Protein AF-A0A1Z5KZB5-F1 (afdb_monomer_lite)

Structure (mmCIF, N/CA/C/O backbone):
data_AF-A0A1Z5KZB5-F1
#
_entry.id   AF-A0A1Z5KZB5-F1
#
loop_
_atom_site.group_PDB
_atom_site.id
_atom_site.type_symbol
_atom_site.label_atom_id
_atom_site.label_alt_id
_atom_site.label_comp_id
_atom_site.label_asym_id
_atom_site.label_entity_id
_atom_site.label_seq_id
_atom_site.pdbx_PDB_ins_code
_atom_site.Cartn_x
_atom_site.Cartn_y
_atom_site.Cartn_z
_atom_site.occupancy
_atom_site.B_iso_or_equiv
_atom_site.auth_seq_id
_atom_site.auth_comp_id
_atom_site.auth_asym_id
_atom_site.auth_atom_id
_atom_site.pdbx_PDB_model_num
ATOM 1 N N . MET A 1 1 ? -15.178 28.999 37.627 1.00 56.06 1 MET A N 1
ATOM 2 C CA . MET A 1 1 ? -15.694 27.874 36.819 1.00 56.06 1 MET A CA 1
ATOM 3 C C . MET A 1 1 ? -16.090 26.797 37.818 1.00 56.06 1 MET A C 1
ATOM 5 O O . MET A 1 1 ? -15.246 26.469 38.642 1.00 56.06 1 MET A O 1
ATOM 9 N N . ARG A 1 2 ? -17.374 26.420 37.904 1.00 67.50 2 ARG A N 1
ATOM 10 C CA . ARG A 1 2 ? -17.881 25.537 38.976 1.00 67.50 2 ARG A CA 1
ATOM 11 C C . ARG A 1 2 ? -17.516 24.080 38.670 1.00 67.50 2 ARG A C 1
ATOM 13 O O . ARG A 1 2 ? -17.476 23.706 37.504 1.00 67.50 2 ARG A O 1
ATOM 20 N N . GLU A 1 3 ? -17.283 23.264 39.695 1.00 74.62 3 GLU A N 1
ATOM 21 C CA . GLU A 1 3 ? -16.986 21.819 39.574 1.00 74.62 3 GLU A CA 1
ATOM 22 C C . GLU A 1 3 ? -18.048 21.043 38.768 1.00 74.62 3 GLU A C 1
ATOM 24 O O . GLU A 1 3 ? -17.730 20.137 37.997 1.00 74.62 3 GLU A O 1
ATOM 29 N N . GLU A 1 4 ? -19.311 21.454 38.877 1.00 81.44 4 GLU A N 1
ATOM 30 C CA . GLU A 1 4 ? -20.440 20.881 38.130 1.00 81.44 4 GLU A CA 1
ATOM 31 C C . GLU A 1 4 ? -20.373 21.140 36.617 1.00 81.44 4 GLU A C 1
ATOM 33 O O . GLU A 1 4 ? -20.929 20.379 35.829 1.00 81.44 4 GLU A O 1
ATOM 38 N N . ASP A 1 5 ? -19.712 22.220 36.194 1.00 84.69 5 ASP A N 1
ATOM 39 C CA . ASP A 1 5 ? -19.570 22.541 34.773 1.00 84.69 5 ASP A CA 1
ATOM 40 C C . ASP A 1 5 ? -18.487 21.646 34.136 1.00 84.69 5 ASP A C 1
ATOM 42 O O . ASP A 1 5 ? -18.634 21.211 32.997 1.00 84.69 5 ASP A O 1
ATOM 46 N N . PHE A 1 6 ? -17.428 21.304 34.884 1.00 83.31 6 PHE A N 1
ATOM 47 C CA . PHE A 1 6 ? -16.359 20.411 34.414 1.00 83.31 6 PHE A CA 1
ATOM 48 C C . PHE A 1 6 ? -16.821 18.962 34.245 1.00 83.31 6 PHE A C 1
ATOM 50 O O . PHE A 1 6 ? -16.505 18.336 33.237 1.00 83.31 6 PHE A O 1
ATOM 57 N N . SER A 1 7 ? -17.585 18.438 35.205 1.00 87.44 7 SER A N 1
ATOM 58 C CA . SER A 1 7 ? -18.137 17.076 35.138 1.00 87.44 7 SER A CA 1
ATOM 59 C C . SER A 1 7 ? -19.070 16.897 33.939 1.00 87.44 7 SER A C 1
ATOM 61 O O . SER A 1 7 ? -18.916 15.943 33.182 1.00 87.44 7 SER A O 1
ATOM 63 N N . LYS A 1 8 ? -19.955 17.866 33.681 1.00 90.06 8 LYS A N 1
ATOM 64 C CA . LYS A 1 8 ? -20.838 17.844 32.503 1.00 90.06 8 LYS A CA 1
ATOM 65 C C . LYS A 1 8 ? -20.075 17.871 31.179 1.00 90.06 8 LYS A C 1
ATOM 67 O O . LYS A 1 8 ? -20.480 17.204 30.235 1.00 90.06 8 LYS A O 1
ATOM 72 N N . ILE A 1 9 ? -18.987 18.639 31.087 1.00 88.69 9 ILE A N 1
ATOM 73 C CA . ILE A 1 9 ? -18.161 18.686 29.869 1.00 88.69 9 ILE A CA 1
ATOM 74 C C . ILE A 1 9 ? -17.516 17.320 29.601 1.00 88.69 9 ILE A C 1
ATOM 76 O O . ILE A 1 9 ? -17.530 16.867 28.458 1.00 88.69 9 ILE A O 1
ATOM 80 N N . LEU A 1 10 ? -17.009 16.655 30.643 1.00 88.19 10 LEU A N 1
ATOM 81 C CA . LEU A 1 10 ? -16.418 15.319 30.528 1.00 88.19 10 LEU A CA 1
ATOM 82 C C . LEU A 1 10 ? -17.444 14.280 30.062 1.00 88.19 10 LEU A C 1
ATOM 84 O O . LEU A 1 10 ? -17.169 13.526 29.134 1.00 88.19 10 LEU A O 1
ATOM 88 N N . GLU A 1 11 ? -18.647 14.281 30.642 1.00 90.19 11 GLU A N 1
ATOM 89 C CA . GLU A 1 11 ? -19.723 13.370 30.228 1.00 90.19 11 GLU A CA 1
ATOM 90 C C . GLU A 1 11 ? -20.108 13.560 28.753 1.00 90.19 11 GLU A C 1
ATOM 92 O O . GLU A 1 11 ? -20.307 12.584 28.029 1.00 90.19 11 GLU A O 1
ATOM 97 N N . ILE A 1 12 ? -20.181 14.810 28.282 1.00 92.56 12 ILE A N 1
ATOM 98 C CA . ILE A 1 12 ? -20.482 15.119 26.877 1.00 92.56 12 ILE A CA 1
ATOM 99 C C . ILE A 1 12 ? -19.369 14.602 25.954 1.00 92.56 12 ILE A C 1
ATOM 101 O O . ILE A 1 12 ? -19.659 14.045 24.894 1.00 92.56 12 ILE A O 1
ATOM 105 N N . GLU A 1 13 ? -18.101 14.766 26.339 1.00 89.44 13 GLU A N 1
ATOM 106 C CA . GLU A 1 13 ? -16.963 14.262 25.565 1.00 89.44 13 GLU A CA 1
ATOM 107 C C . GLU A 1 13 ? -16.974 12.729 25.475 1.00 89.44 13 GLU A C 1
ATOM 109 O O . GLU A 1 13 ? -16.823 12.169 24.385 1.00 89.44 13 GLU A O 1
ATOM 114 N N . GLU A 1 14 ? -17.222 12.040 26.591 1.00 89.81 14 GLU A N 1
ATOM 115 C CA . GLU A 1 14 ? -17.324 10.580 26.620 1.00 89.81 14 GLU A CA 1
ATOM 116 C C . GLU A 1 14 ? -18.472 10.067 25.746 1.00 89.81 14 GLU A C 1
ATOM 118 O O . GLU A 1 14 ? -18.272 9.145 24.948 1.00 89.81 14 GLU A O 1
ATOM 123 N N . GLN A 1 15 ? -19.652 10.688 25.841 1.00 92.06 15 GLN A N 1
ATOM 124 C CA . GLN A 1 15 ? -20.808 10.345 25.009 1.00 92.06 15 GLN A CA 1
ATOM 125 C C . GLN A 1 15 ? -20.506 10.539 23.523 1.00 92.06 15 GLN A C 1
ATOM 127 O O . GLN A 1 15 ? -20.838 9.676 22.708 1.00 92.06 15 GLN A O 1
ATOM 132 N N . TYR A 1 16 ? -19.829 11.630 23.163 1.00 91.19 16 TYR A N 1
ATOM 133 C CA . TYR A 1 16 ? -19.443 11.901 21.783 1.00 91.19 16 TYR A CA 1
ATOM 134 C C . TYR A 1 16 ? -18.483 10.832 21.237 1.00 91.19 16 TYR A C 1
ATOM 136 O O . TYR A 1 16 ? -18.688 10.299 20.144 1.00 91.19 16 TYR A O 1
ATOM 144 N N . VAL A 1 17 ? -17.464 10.453 22.015 1.00 91.12 17 VAL A N 1
ATOM 145 C CA . VAL A 1 17 ? -16.525 9.382 21.638 1.00 91.12 17 VAL A CA 1
ATOM 146 C C . VAL A 1 17 ? -17.236 8.036 21.515 1.00 91.12 17 VAL A C 1
ATOM 148 O O . VAL A 1 17 ? -16.981 7.287 20.568 1.00 91.12 17 VAL A O 1
ATOM 151 N N . GLN A 1 18 ? -18.145 7.733 22.438 1.00 91.25 18 GLN A N 1
ATOM 152 C CA . GLN A 1 18 ? -18.921 6.501 22.417 1.00 91.25 18 GLN A CA 1
ATOM 153 C C . GLN A 1 18 ? -19.838 6.428 21.191 1.00 91.25 18 GLN A C 1
ATOM 155 O O . GLN A 1 18 ? -19.928 5.370 20.566 1.00 91.25 18 GLN A O 1
ATOM 160 N N . GLN A 1 19 ? -20.475 7.538 20.813 1.00 92.56 19 GLN A N 1
ATOM 161 C CA . GLN A 1 19 ? -21.325 7.607 19.627 1.00 92.56 19 GLN A CA 1
ATOM 162 C C . GLN A 1 19 ? -20.521 7.349 18.346 1.00 92.56 19 GLN A C 1
ATOM 164 O O . GLN A 1 19 ? -20.892 6.467 17.574 1.00 92.56 19 GLN A O 1
ATOM 169 N N . MET A 1 20 ? -19.370 8.012 18.176 1.00 91.56 20 MET A N 1
ATOM 170 C CA . MET A 1 20 ? -18.475 7.766 17.035 1.00 91.56 20 MET A CA 1
ATOM 171 C C . MET A 1 20 ? -18.034 6.299 16.950 1.00 91.56 20 MET A C 1
ATOM 173 O O . MET A 1 20 ? -18.027 5.707 15.871 1.00 91.56 20 MET A O 1
ATOM 177 N N . CYS A 1 21 ? -17.680 5.687 18.086 1.00 91.81 21 CYS A N 1
ATOM 178 C CA . CYS A 1 21 ? -17.307 4.272 18.118 1.00 91.81 21 CYS A CA 1
ATOM 179 C C . CYS A 1 21 ? -18.497 3.369 17.782 1.00 91.81 21 CYS A C 1
ATOM 181 O O . CYS A 1 21 ? -18.326 2.376 17.084 1.00 91.81 21 CYS A O 1
ATOM 183 N N . SER A 1 22 ? -19.701 3.707 18.252 1.00 92.00 22 SER A N 1
ATOM 184 C CA . SER A 1 22 ? -20.914 2.947 17.950 1.00 92.00 22 SER A CA 1
ATOM 185 C C . SER A 1 22 ? -21.203 2.926 16.454 1.00 92.00 22 SER A C 1
ATOM 187 O O . SER A 1 22 ? -21.529 1.864 15.930 1.00 92.00 22 SER A O 1
ATOM 189 N N . ASP A 1 23 ? -21.034 4.052 15.760 1.00 91.94 23 ASP A N 1
ATOM 190 C CA . ASP A 1 23 ? -21.247 4.129 14.313 1.00 91.94 23 ASP A CA 1
ATOM 191 C C . ASP A 1 23 ? -20.280 3.221 13.540 1.00 91.94 23 ASP A C 1
ATOM 193 O O . ASP A 1 23 ? -20.704 2.481 12.656 1.00 91.94 23 ASP A O 1
ATOM 197 N N . ILE A 1 24 ? -19.009 3.172 13.951 1.00 91.44 24 ILE A N 1
ATOM 198 C CA . ILE A 1 24 ? -18.015 2.249 13.379 1.00 91.44 24 ILE A CA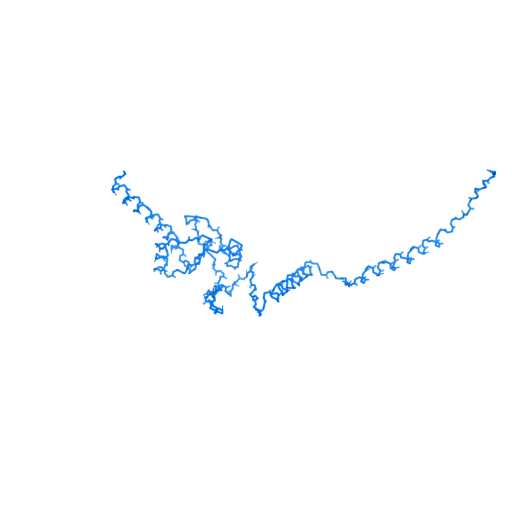 1
ATOM 199 C C . ILE A 1 24 ? -18.375 0.788 13.693 1.00 91.44 24 ILE A C 1
ATOM 201 O O . ILE A 1 24 ? -18.342 -0.067 12.811 1.00 91.44 24 ILE A O 1
ATOM 205 N N . ILE A 1 25 ? -18.746 0.484 14.941 1.00 92.06 25 ILE A N 1
ATOM 206 C CA . ILE A 1 25 ? -19.063 -0.882 15.390 1.00 92.06 25 ILE A CA 1
ATOM 207 C C . ILE A 1 25 ? -20.307 -1.437 14.681 1.00 92.06 25 ILE A C 1
ATOM 209 O O . ILE A 1 25 ? -20.370 -2.641 14.432 1.00 92.06 25 ILE A O 1
ATOM 213 N N . LYS A 1 26 ? -21.283 -0.592 14.315 1.00 91.75 26 LYS A N 1
ATOM 214 C CA . LYS A 1 26 ? -22.475 -1.015 13.552 1.00 91.75 26 LYS A CA 1
ATOM 215 C C . LYS A 1 26 ? -22.108 -1.700 12.234 1.00 91.75 26 LYS A C 1
ATOM 217 O O . LYS A 1 26 ? -22.764 -2.669 11.869 1.00 91.75 26 LYS A O 1
ATOM 222 N N . LEU A 1 27 ? -21.045 -1.235 11.577 1.00 89.12 27 LEU A N 1
ATOM 223 C CA . LEU A 1 27 ? -20.542 -1.782 10.314 1.00 89.12 27 LEU A CA 1
ATOM 224 C C . LEU A 1 27 ? -19.703 -3.055 10.498 1.00 89.12 27 LEU A C 1
ATOM 226 O O . LEU A 1 27 ? -19.384 -3.715 9.516 1.00 89.12 27 LEU A O 1
ATOM 230 N N . LYS A 1 28 ? -19.351 -3.399 11.745 1.00 89.50 28 LYS A N 1
ATOM 231 C CA . LYS A 1 28 ? -18.546 -4.572 12.124 1.00 89.50 28 LYS A CA 1
ATOM 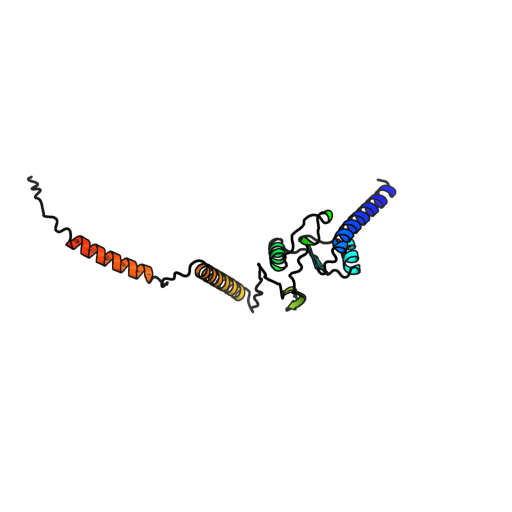232 C C . LYS A 1 28 ? -17.257 -4.757 11.295 1.00 89.50 28 LYS A C 1
ATOM 234 O O . LYS A 1 28 ? -17.038 -5.846 10.772 1.00 89.50 28 LYS A O 1
ATOM 239 N N . PRO A 1 29 ? -16.395 -3.732 11.165 1.00 90.88 29 PRO A N 1
ATOM 240 C CA . PRO A 1 29 ? -15.113 -3.900 10.489 1.00 90.88 29 PRO A CA 1
ATOM 241 C C . PRO A 1 29 ? -14.140 -4.721 11.348 1.00 90.88 29 PRO A C 1
ATOM 243 O O . PRO A 1 29 ? -14.087 -4.532 12.560 1.00 90.88 29 PRO A O 1
ATOM 246 N N . ASP A 1 30 ? -13.304 -5.555 10.729 1.00 91.12 30 ASP A N 1
ATOM 247 C CA . ASP A 1 30 ? -12.232 -6.276 11.438 1.00 91.12 30 ASP A CA 1
ATOM 248 C C . ASP A 1 30 ? -11.045 -5.360 11.783 1.00 91.12 30 ASP A C 1
ATOM 250 O O . ASP A 1 30 ? -10.408 -5.490 12.835 1.00 91.12 30 ASP A O 1
ATOM 254 N N . VAL A 1 31 ? -10.747 -4.407 10.891 1.00 93.00 31 VAL A N 1
ATOM 255 C CA . VAL A 1 31 ? -9.607 -3.489 11.001 1.00 93.00 31 VAL A CA 1
ATOM 256 C C . VAL A 1 31 ? -10.039 -2.057 10.693 1.00 93.00 31 VAL A C 1
ATOM 258 O O . VAL A 1 31 ? -10.603 -1.773 9.639 1.00 93.00 31 VAL A O 1
ATOM 261 N N . VAL A 1 32 ? -9.714 -1.130 11.592 1.00 93.69 32 VAL A N 1
ATOM 262 C CA . VAL A 1 32 ? -9.925 0.313 11.433 1.00 93.69 32 VAL A CA 1
ATOM 263 C C . VAL A 1 32 ? -8.579 1.002 11.276 1.00 93.69 32 VAL A C 1
ATOM 265 O O . VAL A 1 32 ? -7.680 0.844 12.103 1.00 93.69 32 VAL A O 1
ATOM 268 N N . ILE A 1 33 ? -8.443 1.796 10.217 1.00 93.62 33 ILE A N 1
ATOM 269 C CA . ILE A 1 33 ? -7.200 2.488 9.877 1.00 93.62 33 ILE A CA 1
ATOM 270 C C . ILE A 1 33 ? -7.439 3.992 9.921 1.00 93.62 33 ILE A C 1
ATOM 272 O O . ILE A 1 33 ? -8.337 4.506 9.257 1.00 93.62 33 ILE A O 1
ATOM 276 N N . THR A 1 34 ? -6.625 4.713 10.693 1.00 93.38 34 THR A N 1
ATOM 277 C CA . THR A 1 34 ? -6.755 6.164 10.858 1.00 93.38 34 THR A CA 1
ATOM 278 C C . THR A 1 34 ? -5.459 6.897 10.530 1.00 93.38 34 THR A C 1
ATOM 280 O O . THR A 1 34 ? -4.363 6.514 10.946 1.00 93.38 34 THR A O 1
ATOM 283 N N . GLU A 1 35 ? -5.587 8.033 9.838 1.00 92.19 35 GLU A N 1
ATOM 284 C CA . GLU A 1 35 ? -4.461 8.950 9.600 1.00 92.19 35 GLU A CA 1
ATOM 285 C C . GLU A 1 35 ? -4.010 9.635 10.900 1.00 92.19 35 GLU A C 1
ATOM 287 O O . GLU A 1 35 ? -2.830 9.906 11.116 1.00 92.19 35 GLU A O 1
ATOM 292 N N . LYS A 1 36 ? -4.960 9.894 11.804 1.00 91.38 36 LYS A N 1
ATOM 293 C CA . LYS A 1 36 ? -4.717 10.540 13.097 1.00 91.38 36 LYS A CA 1
ATOM 294 C C . LYS A 1 36 ? -4.587 9.512 14.224 1.00 91.38 36 LYS A C 1
ATOM 296 O O . LYS A 1 36 ? -4.649 8.300 14.010 1.00 91.38 36 LYS A O 1
ATOM 301 N N . GLY A 1 37 ? -4.350 10.015 15.434 1.00 91.38 37 GLY A N 1
ATOM 302 C CA . GLY A 1 37 ? -4.410 9.210 16.650 1.00 91.38 37 GLY A CA 1
ATOM 303 C C . GLY A 1 37 ? -5.841 8.797 16.995 1.00 91.38 37 GLY A C 1
ATOM 304 O O . GLY A 1 37 ? -6.798 9.407 16.528 1.00 91.38 37 GLY A O 1
ATOM 305 N N . ILE A 1 38 ? -5.952 7.781 17.843 1.00 91.69 38 ILE A N 1
ATOM 306 C CA . ILE A 1 38 ? -7.212 7.290 18.401 1.00 91.69 38 ILE A CA 1
ATOM 307 C C . ILE A 1 38 ? -7.126 7.510 19.913 1.00 91.69 38 ILE A C 1
ATOM 309 O O . ILE A 1 38 ? -6.089 7.195 20.500 1.00 91.69 38 ILE A O 1
ATOM 313 N N . SER A 1 39 ? -8.177 8.067 20.520 1.00 91.56 39 SER A N 1
ATOM 314 C CA . SER A 1 39 ? -8.266 8.246 21.979 1.00 91.56 39 SER A CA 1
ATOM 315 C C . SER A 1 39 ? -8.260 6.891 22.697 1.00 91.56 39 SER A C 1
ATOM 317 O O . SER A 1 39 ? -8.792 5.916 22.167 1.00 91.56 39 SER A O 1
ATOM 319 N N . ASP A 1 40 ? -7.693 6.815 23.899 1.00 90.69 40 ASP A N 1
ATOM 320 C CA . ASP A 1 40 ? -7.594 5.562 24.664 1.00 90.69 40 ASP A CA 1
ATOM 321 C C . ASP A 1 40 ? -8.978 4.992 25.012 1.00 90.69 40 ASP A C 1
ATOM 323 O O . ASP A 1 40 ? -9.196 3.781 24.946 1.00 90.69 40 ASP A O 1
ATOM 327 N N . LEU A 1 41 ? -9.955 5.871 25.266 1.00 91.44 41 LEU A N 1
ATOM 328 C CA . LEU A 1 41 ? -11.347 5.478 25.481 1.00 91.44 41 LEU A CA 1
ATOM 329 C C . LEU A 1 41 ? -11.936 4.788 24.238 1.00 91.44 41 LEU A C 1
ATOM 331 O O . LEU A 1 41 ? -12.562 3.733 24.343 1.00 91.44 41 LEU A O 1
ATOM 335 N N . ALA A 1 42 ? -11.684 5.347 23.052 1.00 92.38 42 ALA A N 1
ATOM 336 C CA . ALA A 1 42 ? -12.128 4.764 21.788 1.00 92.38 42 ALA A CA 1
ATOM 337 C C . ALA A 1 42 ? -11.439 3.421 21.504 1.00 92.38 42 ALA A C 1
ATOM 339 O O . ALA A 1 42 ? -12.101 2.469 21.097 1.00 92.38 42 ALA A O 1
ATOM 340 N N . GLN A 1 43 ? -10.133 3.312 21.776 1.00 92.69 43 GLN A N 1
ATOM 341 C CA . GLN A 1 43 ? -9.396 2.049 21.644 1.00 92.69 43 GLN A CA 1
ATOM 342 C C . GLN A 1 43 ? -10.007 0.956 22.524 1.00 92.69 43 GLN A C 1
ATOM 344 O O . GLN A 1 43 ? -10.190 -0.166 22.064 1.00 92.69 43 GLN A O 1
ATOM 349 N N . HIS A 1 44 ? -10.379 1.283 23.762 1.00 92.50 44 HIS A N 1
ATOM 350 C CA . HIS A 1 44 ? -11.016 0.334 24.668 1.00 92.50 44 HIS A CA 1
ATOM 351 C C . HIS A 1 44 ? -12.399 -0.126 24.169 1.00 92.50 44 HIS A C 1
ATOM 353 O O . HIS A 1 44 ? -12.714 -1.314 24.251 1.00 92.50 44 HIS A O 1
ATOM 359 N N . TYR A 1 45 ? -13.213 0.776 23.608 1.00 92.94 45 TYR A N 1
ATOM 360 C CA . TYR A 1 45 ? -14.499 0.403 23.006 1.00 92.94 45 TYR A CA 1
ATOM 361 C C . TYR A 1 45 ? -14.337 -0.486 21.767 1.00 92.94 45 TYR A C 1
ATOM 363 O O . TYR A 1 45 ? -15.024 -1.500 21.652 1.00 92.94 45 TYR A O 1
ATOM 371 N N . LEU A 1 46 ? -13.406 -0.146 20.873 1.00 93.00 46 LEU A N 1
ATOM 372 C CA . LEU A 1 46 ? -13.129 -0.923 19.661 1.00 93.00 46 LEU A CA 1
ATOM 373 C C . LEU A 1 46 ? -12.517 -2.292 19.993 1.00 93.00 46 LEU A C 1
ATOM 375 O O . LEU A 1 46 ? -12.924 -3.302 19.424 1.00 93.00 46 LEU A O 1
ATOM 379 N N . MET A 1 47 ? -11.631 -2.361 20.991 1.00 93.25 47 MET A N 1
ATOM 380 C CA . MET A 1 47 ? -11.060 -3.618 21.484 1.00 93.25 47 MET A CA 1
ATOM 381 C C . MET A 1 47 ? -12.136 -4.548 22.058 1.00 93.25 47 MET A C 1
ATOM 383 O O . MET A 1 47 ? -12.121 -5.744 21.780 1.00 93.25 47 MET A O 1
ATOM 387 N N . LYS A 1 48 ? -13.105 -4.017 22.818 1.00 92.81 48 LYS A N 1
ATOM 388 C CA . LYS A 1 48 ? -14.250 -4.805 23.315 1.00 92.81 48 LYS A CA 1
ATOM 389 C C . LYS A 1 48 ? -15.120 -5.365 22.192 1.00 92.81 48 LYS A C 1
ATOM 391 O O . LYS A 1 48 ? -15.718 -6.422 22.368 1.00 92.81 48 LYS A O 1
ATOM 396 N N . ALA A 1 49 ? -15.183 -4.670 21.061 1.00 92.75 49 ALA A N 1
ATOM 397 C CA . ALA A 1 49 ? -15.864 -5.129 19.855 1.00 92.75 49 ALA A CA 1
ATOM 398 C C . ALA A 1 49 ? -14.998 -6.061 18.981 1.00 92.75 49 ALA A C 1
ATOM 400 O O . ALA A 1 49 ? -15.446 -6.455 17.909 1.00 92.75 49 ALA A O 1
ATOM 401 N N . ASN A 1 50 ? -13.794 -6.433 19.437 1.00 92.69 50 ASN A N 1
ATOM 402 C CA . ASN A 1 50 ? -12.820 -7.254 18.712 1.00 92.69 50 ASN A CA 1
ATOM 403 C C . ASN A 1 50 ? -12.331 -6.629 17.389 1.00 92.69 50 ASN A C 1
ATOM 405 O O . ASN A 1 50 ? -12.044 -7.338 16.429 1.00 92.69 50 ASN A O 1
ATOM 409 N N . ILE A 1 51 ? -12.228 -5.297 17.345 1.00 94.06 51 ILE A N 1
ATOM 410 C CA . ILE A 1 51 ? -11.799 -4.535 16.167 1.00 94.06 51 ILE A CA 1
ATOM 411 C C . ILE A 1 51 ? -10.345 -4.088 16.342 1.00 94.06 51 ILE A C 1
ATOM 413 O O . ILE A 1 51 ? -10.002 -3.392 17.303 1.00 94.06 51 ILE A O 1
ATOM 417 N N . SER A 1 52 ? -9.481 -4.446 15.391 1.00 92.81 52 SER A N 1
ATOM 418 C CA . SER A 1 52 ? -8.074 -4.032 15.394 1.00 92.81 52 SER A CA 1
ATOM 419 C C . SER A 1 52 ? -7.919 -2.610 14.869 1.00 92.81 52 SER A C 1
ATOM 421 O O . SER A 1 52 ? -8.522 -2.237 13.870 1.00 92.81 52 SER A O 1
ATOM 423 N N . CYS A 1 53 ? -7.087 -1.798 15.520 1.00 93.06 53 CYS A N 1
ATOM 424 C CA . CYS A 1 53 ? -6.930 -0.388 15.169 1.00 93.06 53 CYS A CA 1
ATOM 425 C C . CYS A 1 53 ? -5.489 -0.057 14.774 1.00 93.06 53 CYS A C 1
ATOM 427 O O . CYS A 1 53 ? -4.569 -0.211 15.577 1.00 93.06 53 CYS A O 1
ATOM 429 N N . VAL A 1 54 ? -5.296 0.481 13.569 1.00 93.31 54 VAL A N 1
ATOM 430 C CA . VAL A 1 54 ? -4.010 0.994 13.083 1.00 93.31 54 VAL A CA 1
ATOM 431 C C . VAL A 1 54 ? -4.085 2.517 13.020 1.00 93.31 54 VAL A C 1
ATOM 433 O O . VAL A 1 54 ? -4.778 3.094 12.186 1.00 93.31 54 VAL A O 1
ATOM 436 N N . ARG A 1 55 ? -3.361 3.186 13.919 1.00 93.31 55 ARG A N 1
ATOM 437 C CA . ARG A 1 55 ? -3.371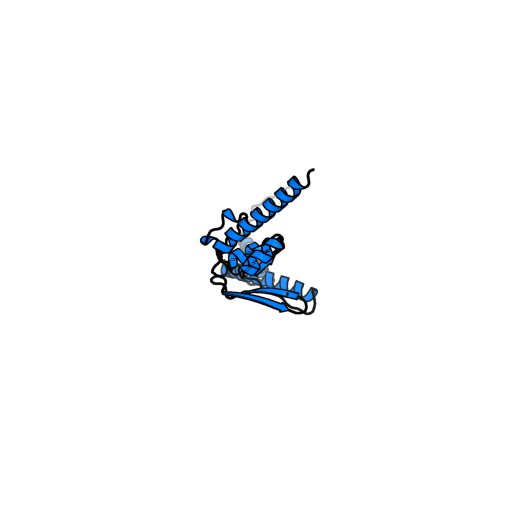 4.651 14.059 1.00 93.31 55 ARG A CA 1
ATOM 438 C C . ARG A 1 55 ? -2.133 5.299 13.451 1.00 93.31 55 ARG A C 1
ATOM 440 O O . ARG A 1 55 ? -1.067 4.691 13.422 1.00 93.31 55 ARG A O 1
ATOM 447 N N . ARG A 1 56 ? -2.243 6.585 13.102 1.00 92.31 56 ARG A N 1
ATOM 448 C CA . ARG A 1 56 ? -1.144 7.422 12.577 1.00 92.31 56 ARG A CA 1
ATOM 449 C C . ARG A 1 56 ? -0.558 6.920 11.251 1.00 92.31 56 ARG A C 1
ATOM 451 O O . ARG A 1 56 ? 0.646 7.032 11.020 1.00 92.31 56 ARG A O 1
ATOM 458 N N . VAL A 1 57 ? -1.403 6.382 10.375 1.00 93.69 57 VAL A N 1
ATOM 459 C CA . VAL A 1 57 ? -0.980 5.965 9.032 1.00 93.69 57 VAL A CA 1
ATOM 460 C C . VAL A 1 57 ? -0.769 7.190 8.145 1.00 93.69 57 VAL A C 1
ATOM 462 O O . VAL A 1 57 ? -1.533 8.151 8.193 1.00 93.69 57 VAL A O 1
ATOM 465 N N . ARG A 1 58 ? 0.273 7.180 7.310 1.00 93.75 58 ARG A N 1
ATOM 466 C CA . ARG A 1 58 ? 0.518 8.278 6.366 1.00 93.75 58 ARG A CA 1
ATOM 467 C C . ARG A 1 58 ? -0.611 8.353 5.339 1.00 93.75 58 ARG A C 1
ATOM 469 O O . ARG A 1 58 ? -1.055 7.333 4.819 1.00 93.75 58 ARG A O 1
ATOM 476 N N . LYS A 1 59 ? -1.001 9.567 4.945 1.00 92.00 59 LYS A N 1
ATOM 477 C CA . LYS A 1 59 ? -2.052 9.796 3.939 1.00 92.00 59 LYS A CA 1
ATOM 478 C C . LYS A 1 59 ? -1.813 9.059 2.613 1.00 92.00 59 LYS A C 1
ATOM 480 O O . LYS A 1 59 ? -2.748 8.539 2.009 1.00 92.00 59 LYS A O 1
ATOM 485 N N . THR A 1 60 ? -0.558 8.984 2.161 1.00 92.62 60 THR A N 1
ATOM 486 C CA . THR A 1 60 ? -0.179 8.244 0.944 1.00 92.62 60 THR A CA 1
ATOM 487 C C . THR A 1 60 ? -0.462 6.752 1.063 1.00 92.62 60 THR A C 1
ATOM 489 O O . THR A 1 60 ? -0.899 6.144 0.091 1.00 92.62 60 THR A O 1
ATOM 492 N N . ASP A 1 61 ? -0.247 6.175 2.244 1.00 92.88 61 ASP A N 1
ATOM 493 C CA . ASP A 1 61 ? -0.460 4.750 2.489 1.00 92.88 61 ASP A CA 1
ATOM 494 C C . ASP A 1 61 ? -1.943 4.460 2.690 1.00 92.88 61 ASP A C 1
ATOM 496 O O . ASP A 1 61 ? -2.441 3.490 2.132 1.00 92.88 61 ASP A O 1
ATOM 500 N N . ASN A 1 62 ? -2.683 5.363 3.338 1.00 93.06 62 ASN A N 1
ATOM 501 C CA . ASN A 1 62 ? -4.136 5.253 3.447 1.00 93.06 62 ASN A CA 1
ATOM 502 C C . ASN A 1 62 ? -4.809 5.195 2.061 1.00 93.06 62 ASN A C 1
ATOM 504 O O . ASN A 1 62 ? -5.635 4.329 1.793 1.00 93.06 62 ASN A O 1
ATOM 508 N N . ASN A 1 63 ? -4.368 6.043 1.124 1.00 93.06 63 ASN A N 1
ATOM 509 C CA . ASN A 1 63 ? -4.838 6.005 -0.265 1.00 93.06 63 ASN A CA 1
ATOM 510 C C . ASN A 1 63 ? -4.502 4.687 -0.982 1.00 93.06 63 ASN A C 1
ATOM 512 O O . ASN A 1 63 ? -5.273 4.233 -1.827 1.00 93.06 63 ASN A O 1
ATOM 516 N N . ARG A 1 64 ? -3.343 4.083 -0.691 1.00 92.31 64 ARG A N 1
ATOM 517 C CA . ARG A 1 64 ? -2.951 2.786 -1.265 1.00 92.31 64 ARG A CA 1
ATOM 518 C C . ARG A 1 64 ? -3.800 1.659 -0.690 1.00 92.31 64 ARG A C 1
ATOM 520 O O . ARG A 1 64 ? -4.306 0.855 -1.462 1.00 92.31 64 ARG A O 1
ATOM 527 N N . ILE A 1 65 ? -4.008 1.648 0.624 1.00 92.62 65 ILE A N 1
ATOM 528 C CA . ILE A 1 65 ? -4.823 0.644 1.313 1.00 92.62 65 ILE A CA 1
ATOM 529 C C . ILE A 1 65 ? -6.275 0.717 0.831 1.00 92.62 65 ILE A C 1
ATOM 531 O O . ILE A 1 65 ? -6.831 -0.299 0.428 1.00 92.62 65 ILE A O 1
ATOM 535 N N . ALA A 1 66 ? -6.851 1.918 0.738 1.00 92.31 66 ALA A N 1
ATOM 536 C CA . ALA A 1 66 ? -8.182 2.130 0.171 1.00 92.31 66 ALA A CA 1
ATOM 537 C C . ALA A 1 66 ? -8.314 1.532 -1.244 1.00 92.31 66 ALA A C 1
ATOM 539 O O . ALA A 1 66 ? -9.256 0.801 -1.541 1.00 92.31 66 ALA A O 1
ATOM 540 N N . ARG A 1 67 ? -7.319 1.755 -2.114 1.00 91.75 67 ARG A N 1
ATOM 541 C CA . ARG A 1 67 ? -7.291 1.189 -3.476 1.00 91.75 67 ARG A CA 1
ATOM 542 C C . ARG A 1 67 ? -7.095 -0.328 -3.510 1.00 91.75 67 ARG A C 1
ATOM 544 O O . ARG A 1 67 ? -7.646 -0.970 -4.406 1.00 91.75 67 ARG A O 1
ATOM 551 N N . ALA A 1 68 ? -6.313 -0.876 -2.583 1.00 91.94 68 ALA A N 1
ATOM 552 C CA . ALA A 1 68 ? -6.049 -2.307 -2.479 1.00 91.94 68 ALA A CA 1
ATOM 553 C C . ALA A 1 68 ? -7.282 -3.073 -1.974 1.00 91.94 68 ALA A C 1
ATOM 555 O O . ALA A 1 68 ? -7.675 -4.049 -2.597 1.00 91.94 68 ALA A O 1
ATOM 556 N N . CYS A 1 69 ? -7.936 -2.586 -0.915 1.00 90.50 69 CYS A N 1
ATOM 557 C CA . CYS A 1 69 ? -9.093 -3.243 -0.295 1.00 90.50 69 CYS A CA 1
ATOM 558 C C . CYS A 1 69 ? -10.438 -2.831 -0.920 1.00 90.50 69 CYS A C 1
ATOM 560 O O . CYS A 1 69 ? -11.464 -3.450 -0.658 1.00 90.50 69 CYS A O 1
ATOM 562 N N . GLY A 1 70 ? -10.465 -1.764 -1.728 1.00 88.50 70 GLY A N 1
ATOM 563 C CA . GLY A 1 70 ? -11.708 -1.158 -2.226 1.00 88.50 70 GLY A CA 1
ATOM 564 C C . GLY A 1 70 ? -12.507 -0.399 -1.180 1.00 88.50 70 GLY A C 1
ATOM 565 O O . GLY A 1 70 ? -13.704 -0.249 -1.364 1.00 88.50 70 GLY A O 1
ATOM 566 N N . ALA A 1 71 ? -11.856 0.060 -0.113 1.00 91.06 71 ALA A N 1
ATOM 567 C CA . ALA A 1 71 ? -12.492 0.915 0.877 1.00 91.06 71 ALA A CA 1
ATOM 568 C C . ALA A 1 71 ? -12.556 2.370 0.387 1.00 91.06 71 ALA A C 1
ATOM 570 O O . ALA A 1 71 ? -11.680 2.827 -0.359 1.00 91.06 71 ALA A O 1
ATOM 571 N N . THR A 1 72 ? -13.535 3.118 0.884 1.00 91.06 72 THR A N 1
ATOM 572 C CA . THR A 1 72 ? -13.618 4.573 0.712 1.00 91.06 72 THR A CA 1
ATOM 573 C C . THR A 1 72 ? -13.052 5.265 1.948 1.00 91.06 72 THR A C 1
ATOM 575 O O . THR A 1 72 ? -13.329 4.889 3.084 1.00 91.06 72 THR A O 1
ATOM 578 N N . ILE A 1 73 ? -12.240 6.307 1.750 1.00 91.62 73 ILE A N 1
ATOM 579 C CA . ILE A 1 73 ? -11.722 7.107 2.866 1.00 91.62 73 ILE A CA 1
ATOM 580 C C . ILE A 1 73 ? -12.803 8.098 3.298 1.00 91.62 73 ILE A C 1
ATOM 582 O O . ILE A 1 73 ? -13.062 9.075 2.596 1.00 91.62 73 ILE A O 1
ATOM 586 N N . ALA A 1 74 ? -13.387 7.865 4.469 1.00 90.19 74 ALA A N 1
ATOM 587 C CA . ALA A 1 74 ? -14.345 8.769 5.092 1.00 90.19 74 ALA A CA 1
ATOM 588 C C . ALA A 1 74 ? -13.671 9.699 6.113 1.00 90.19 74 ALA A C 1
ATOM 590 O O . ALA A 1 74 ? -12.731 9.318 6.812 1.00 90.19 74 ALA A O 1
ATOM 591 N N . ASN A 1 75 ? -14.179 10.929 6.222 1.00 89.00 75 ASN A N 1
ATOM 592 C CA . ASN A 1 75 ? -13.722 11.905 7.222 1.00 89.00 75 ASN A CA 1
ATOM 593 C C . ASN A 1 75 ? -14.609 11.940 8.473 1.00 89.00 75 ASN A C 1
ATOM 595 O O . ASN A 1 75 ? -14.197 12.462 9.508 1.00 89.00 75 ASN A O 1
ATOM 599 N N . ARG A 1 76 ? -15.835 11.434 8.348 1.00 88.06 76 ARG A N 1
ATOM 600 C CA . ARG A 1 76 ? -16.920 11.533 9.317 1.00 88.06 76 ARG A CA 1
ATOM 601 C C . ARG A 1 76 ? -17.494 10.146 9.557 1.00 88.06 76 ARG A C 1
ATOM 603 O O . ARG A 1 76 ? -17.707 9.409 8.601 1.00 88.06 76 ARG A O 1
ATOM 610 N N . THR A 1 77 ? -17.714 9.784 10.818 1.00 86.25 77 THR A N 1
ATOM 611 C CA . THR A 1 77 ? -18.226 8.452 11.182 1.00 86.25 77 THR A CA 1
ATOM 612 C C . THR A 1 77 ? -19.716 8.300 10.902 1.00 86.25 77 THR A C 1
ATOM 614 O O . THR A 1 77 ? -20.174 7.192 10.660 1.00 86.25 77 THR A O 1
ATOM 617 N N . ASP A 1 78 ? -20.461 9.405 10.894 1.00 86.88 78 ASP A N 1
ATOM 618 C CA . ASP A 1 78 ? -21.901 9.449 10.633 1.00 86.88 78 ASP A CA 1
ATOM 619 C C . ASP A 1 78 ? -22.265 9.232 9.155 1.00 86.88 78 ASP A C 1
ATOM 621 O O . ASP A 1 78 ? -23.392 8.856 8.845 1.00 86.88 78 ASP A O 1
ATOM 625 N N . GLU A 1 79 ? -21.314 9.441 8.244 1.00 86.81 79 GLU A N 1
ATOM 626 C CA . GLU A 1 79 ? -21.497 9.237 6.801 1.00 86.81 79 GLU A CA 1
ATOM 627 C C . GLU A 1 79 ? -21.102 7.828 6.341 1.00 86.81 79 GLU A C 1
ATOM 629 O O . GLU A 1 79 ? -21.317 7.493 5.178 1.00 86.81 79 GLU A O 1
ATOM 634 N N . LEU A 1 80 ? -20.526 7.013 7.233 1.00 87.88 80 LEU A N 1
ATOM 635 C CA . LEU A 1 80 ? -20.051 5.681 6.888 1.00 87.88 80 LEU A CA 1
ATOM 636 C C . LEU A 1 80 ? -21.215 4.761 6.521 1.00 87.88 80 LEU A C 1
ATOM 638 O O . LEU A 1 80 ? -22.160 4.577 7.293 1.00 87.88 80 LEU A O 1
ATOM 642 N N . LYS A 1 81 ? -21.097 4.116 5.366 1.00 89.00 81 LYS A N 1
ATOM 643 C CA . LYS A 1 81 ? -22.021 3.078 4.917 1.00 89.00 81 LYS A CA 1
ATOM 644 C C . LYS A 1 81 ? -21.295 1.756 4.718 1.00 89.00 81 LYS A C 1
ATOM 646 O O . LYS A 1 81 ? -20.072 1.696 4.646 1.00 89.00 81 LYS A O 1
ATOM 651 N N . GLU A 1 82 ? -22.069 0.689 4.552 1.00 87.31 82 GLU A N 1
ATOM 652 C CA . GLU A 1 82 ? -21.531 -0.640 4.237 1.00 87.31 82 GLU A CA 1
ATOM 653 C C . GLU A 1 82 ? -20.747 -0.652 2.912 1.00 87.31 82 GLU A C 1
ATOM 655 O O . GLU A 1 82 ? -19.763 -1.374 2.797 1.00 87.31 82 GLU A O 1
ATOM 660 N N . GLU A 1 83 ? -21.120 0.197 1.944 1.00 87.50 83 GLU A N 1
ATOM 661 C CA . GLU A 1 83 ? -20.411 0.348 0.660 1.00 87.50 83 GLU A CA 1
ATOM 662 C C . GLU A 1 83 ? -19.000 0.944 0.792 1.00 87.50 83 GLU A C 1
ATOM 664 O O . GLU A 1 83 ? -18.165 0.745 -0.089 1.00 87.50 83 GLU A O 1
ATOM 669 N N . ASP A 1 84 ? -18.714 1.647 1.890 1.00 88.50 84 ASP A N 1
ATOM 670 C CA . ASP A 1 84 ? -17.405 2.257 2.135 1.00 88.50 84 ASP A CA 1
ATOM 671 C C . ASP A 1 84 ? -16.407 1.275 2.764 1.00 88.50 84 ASP A C 1
ATOM 673 O O . ASP A 1 84 ? -15.196 1.529 2.764 1.00 88.50 84 ASP A O 1
ATOM 677 N N . VAL A 1 85 ? -16.897 0.152 3.300 1.00 89.19 85 VAL A N 1
ATOM 678 C CA . VAL A 1 85 ? -16.074 -0.870 3.949 1.00 89.19 85 VAL A CA 1
ATOM 679 C C . VAL A 1 85 ? -15.417 -1.745 2.883 1.00 89.19 85 VAL A C 1
ATOM 681 O O . VAL A 1 85 ? -16.077 -2.406 2.086 1.00 89.19 85 VAL A O 1
ATOM 684 N N . GLY A 1 86 ? -14.083 -1.774 2.876 1.00 87.12 86 GLY A N 1
ATOM 685 C CA . GLY A 1 86 ? -13.326 -2.590 1.930 1.00 87.12 86 GLY A CA 1
ATOM 686 C C . GLY A 1 86 ? -13.403 -4.074 2.273 1.00 87.12 86 GLY A C 1
ATOM 687 O O . GLY A 1 86 ? -12.752 -4.518 3.212 1.00 87.12 86 GLY A O 1
ATOM 688 N N . THR A 1 87 ? -14.144 -4.845 1.481 1.00 87.44 87 THR A N 1
ATOM 689 C CA . THR A 1 87 ? -14.306 -6.302 1.641 1.00 87.44 87 THR A CA 1
ATOM 690 C C . THR A 1 87 ? -13.271 -7.123 0.877 1.00 87.44 87 THR A C 1
ATOM 692 O O . THR A 1 87 ? -13.219 -8.339 1.021 1.00 87.44 87 THR A O 1
ATOM 695 N N . ARG A 1 88 ? -12.432 -6.476 0.059 1.00 88.31 88 ARG A N 1
ATOM 696 C CA . ARG A 1 88 ? -11.510 -7.162 -0.858 1.00 88.31 88 ARG A CA 1
ATOM 697 C C . ARG A 1 88 ? -10.166 -7.524 -0.233 1.00 88.31 88 ARG A C 1
ATOM 699 O O . ARG A 1 88 ? -9.270 -7.909 -0.968 1.00 88.31 88 ARG A O 1
ATOM 706 N N . ALA A 1 89 ? -9.977 -7.347 1.074 1.00 88.31 89 ALA A N 1
ATOM 707 C CA . ALA A 1 89 ? -8.757 -7.759 1.769 1.00 88.31 89 ALA A CA 1
ATOM 708 C C . ALA A 1 89 ? -8.884 -9.219 2.224 1.00 88.31 89 ALA A C 1
ATOM 710 O O . ALA A 1 89 ? -9.866 -9.556 2.877 1.00 88.31 89 ALA A O 1
ATOM 711 N N . GLY A 1 90 ? -7.905 -10.067 1.898 1.00 87.31 90 GLY A N 1
ATOM 712 C CA . GLY A 1 90 ? -7.949 -11.484 2.267 1.00 87.31 90 GLY A CA 1
ATOM 713 C C . GLY A 1 90 ? -7.422 -11.739 3.677 1.00 87.31 90 GLY A C 1
ATOM 714 O O . GLY A 1 90 ? -8.139 -12.259 4.529 1.00 87.31 90 GLY A O 1
ATOM 715 N N . LEU A 1 91 ? -6.180 -11.331 3.944 1.00 91.19 91 LEU A N 1
ATOM 716 C CA . LEU A 1 91 ? -5.510 -11.572 5.219 1.00 91.19 91 LEU A CA 1
ATOM 717 C C . LEU A 1 91 ? -4.924 -10.278 5.785 1.00 91.19 91 LEU A C 1
ATOM 719 O O . LEU A 1 91 ? -4.197 -9.556 5.104 1.00 91.19 91 LEU A O 1
ATOM 723 N N . PHE A 1 92 ? -5.211 -10.014 7.060 1.00 93.25 92 PHE A N 1
ATOM 724 C CA . PHE A 1 92 ? -4.521 -9.001 7.850 1.00 93.25 92 PHE A CA 1
ATOM 725 C C . PHE A 1 92 ? -3.667 -9.677 8.917 1.00 93.25 92 PHE A C 1
ATOM 727 O O . PHE A 1 92 ? -4.179 -10.408 9.763 1.00 93.25 92 PHE A O 1
ATOM 734 N N . GLU A 1 93 ? -2.368 -9.402 8.904 1.00 93.50 93 GLU A N 1
ATOM 735 C CA . GLU A 1 93 ? -1.440 -9.932 9.896 1.00 93.50 93 GLU A CA 1
ATOM 736 C C . GLU A 1 93 ? -0.418 -8.884 10.336 1.00 93.50 93 GLU A C 1
ATOM 738 O O . GLU A 1 93 ? -0.039 -7.979 9.590 1.00 93.50 93 GLU A O 1
ATOM 743 N N . ILE A 1 94 ? 0.053 -9.019 11.573 1.00 94.00 94 ILE A N 1
ATOM 744 C CA . ILE A 1 94 ? 1.141 -8.205 12.106 1.00 94.00 94 ILE A CA 1
ATOM 745 C C . ILE A 1 94 ? 2.345 -9.118 12.268 1.00 94.00 94 ILE A C 1
ATOM 747 O O . ILE A 1 94 ? 2.338 -10.023 13.101 1.00 94.00 94 ILE A O 1
ATOM 751 N N . GLN A 1 95 ? 3.391 -8.870 11.487 1.00 93.88 95 GLN A N 1
ATOM 752 C CA . GLN A 1 95 ? 4.629 -9.633 11.564 1.00 93.88 95 GLN A CA 1
ATOM 753 C C . GLN A 1 95 ? 5.758 -8.766 12.108 1.00 93.88 95 GLN A C 1
ATOM 755 O O . GLN A 1 95 ? 5.911 -7.596 11.751 1.00 93.88 95 GLN A O 1
ATOM 760 N N . LYS A 1 96 ? 6.586 -9.362 12.965 1.00 93.38 96 LYS A N 1
ATOM 761 C CA . LYS A 1 96 ? 7.808 -8.731 13.456 1.00 93.38 96 LYS A CA 1
ATOM 762 C C . LYS A 1 96 ? 8.955 -9.035 12.496 1.00 93.38 96 LYS A C 1
ATOM 764 O O . LYS A 1 96 ? 9.278 -10.200 12.271 1.00 93.38 96 LYS A O 1
ATOM 769 N N . ILE A 1 97 ? 9.584 -7.998 11.954 1.00 89.94 97 ILE A N 1
ATOM 770 C CA . ILE A 1 97 ? 10.745 -8.120 11.067 1.00 89.94 97 ILE A CA 1
ATOM 771 C C . ILE A 1 97 ? 11.891 -7.325 11.687 1.00 89.94 97 ILE A C 1
ATOM 773 O O . ILE A 1 97 ? 11.839 -6.100 11.772 1.00 89.94 97 ILE A O 1
ATOM 777 N N . GLY A 1 98 ? 12.932 -8.033 12.131 1.00 87.62 98 GLY A N 1
ATOM 778 C CA . GLY A 1 98 ? 13.979 -7.432 12.958 1.00 87.62 98 GLY A CA 1
ATOM 779 C C . GLY A 1 98 ? 13.400 -7.003 14.304 1.00 87.62 98 GLY A C 1
ATOM 780 O O . GLY A 1 98 ? 12.814 -7.824 15.010 1.00 87.62 98 GLY A O 1
ATOM 781 N N . ASP A 1 99 ? 13.519 -5.717 14.624 1.00 89.06 99 ASP A N 1
ATOM 782 C CA . ASP A 1 99 ? 13.010 -5.131 15.869 1.00 89.06 99 ASP A CA 1
ATOM 783 C C . ASP A 1 99 ? 11.701 -4.344 15.693 1.00 89.06 99 ASP A C 1
ATOM 785 O O . ASP A 1 99 ? 11.136 -3.864 16.675 1.00 89.06 99 ASP A O 1
ATOM 789 N N . GLU A 1 100 ? 11.179 -4.257 14.467 1.00 90.44 100 GLU A N 1
ATOM 790 C CA . GLU A 1 100 ? 9.981 -3.484 14.134 1.00 90.44 100 GLU A CA 1
ATOM 791 C C . GLU A 1 100 ? 8.790 -4.387 13.779 1.00 90.44 100 GLU A C 1
ATOM 793 O O . GLU A 1 100 ? 8.945 -5.507 13.282 1.00 90.44 100 GLU A O 1
ATOM 798 N N . TYR A 1 101 ? 7.578 -3.889 14.038 1.00 91.81 101 TYR A N 1
ATOM 799 C CA . TYR A 1 101 ? 6.328 -4.545 13.657 1.00 91.81 101 TYR A CA 1
ATOM 800 C C . TYR A 1 101 ? 5.791 -3.948 12.360 1.00 91.81 101 TYR A C 1
ATOM 802 O O . TYR A 1 101 ? 5.636 -2.733 12.240 1.00 91.81 101 TYR A O 1
ATOM 810 N N . PHE A 1 102 ? 5.443 -4.820 11.423 1.00 92.88 102 PHE A N 1
ATOM 811 C CA . PHE A 1 102 ? 4.859 -4.471 10.139 1.00 92.88 102 PHE A CA 1
ATOM 812 C C . PHE A 1 102 ? 3.449 -5.044 10.049 1.00 92.88 102 PHE A C 1
ATOM 814 O O . PHE A 1 102 ? 3.213 -6.194 10.410 1.00 92.88 102 PHE A O 1
ATOM 821 N N . CYS A 1 103 ? 2.516 -4.229 9.565 1.00 92.94 103 CYS A N 1
ATOM 822 C CA . CYS A 1 103 ? 1.157 -4.658 9.260 1.00 92.94 103 CYS A CA 1
ATOM 823 C C . CYS A 1 103 ? 1.091 -5.043 7.781 1.00 92.94 103 CYS A C 1
ATOM 825 O O . CYS A 1 103 ? 1.383 -4.212 6.917 1.00 92.94 103 CYS A O 1
ATOM 827 N N . PHE A 1 104 ? 0.698 -6.277 7.498 1.00 93.50 104 PHE A N 1
ATOM 828 C CA . PHE A 1 104 ? 0.516 -6.795 6.153 1.00 93.50 104 PHE A CA 1
ATOM 829 C C . PHE A 1 104 ? -0.970 -6.979 5.877 1.00 93.50 104 PHE A C 1
ATOM 831 O O . PHE A 1 104 ? -1.694 -7.568 6.674 1.00 93.50 104 PHE A O 1
ATOM 838 N N . ILE A 1 105 ? -1.406 -6.440 4.741 1.00 93.00 105 ILE A N 1
ATOM 839 C CA . ILE A 1 105 ? -2.716 -6.705 4.155 1.00 93.00 105 ILE A CA 1
ATOM 840 C C . ILE A 1 105 ? -2.427 -7.425 2.842 1.00 93.00 105 ILE A C 1
ATOM 842 O O . ILE A 1 105 ? -1.895 -6.819 1.908 1.00 93.00 105 ILE A O 1
ATOM 846 N N . THR A 1 106 ? -2.679 -8.725 2.813 1.00 91.19 106 THR A N 1
ATOM 847 C CA . THR A 1 106 ? -2.331 -9.629 1.713 1.00 91.19 106 THR A CA 1
ATOM 848 C C . THR A 1 106 ? -3.577 -10.323 1.171 1.00 91.19 106 THR A C 1
ATOM 850 O O . THR A 1 106 ? -4.680 -10.158 1.693 1.00 91.19 106 THR A O 1
ATOM 853 N N . GLU A 1 107 ? -3.409 -11.050 0.062 1.00 90.19 107 GLU A N 1
ATOM 854 C CA . GLU A 1 107 ? -4.493 -11.798 -0.596 1.00 90.19 107 GLU A CA 1
ATOM 855 C C . GLU A 1 107 ? -5.679 -10.912 -1.019 1.00 90.19 107 GLU A C 1
ATOM 857 O O . GLU A 1 107 ? -6.833 -11.325 -0.974 1.00 90.19 107 GLU A O 1
ATOM 862 N N . CYS A 1 108 ? -5.397 -9.671 -1.435 1.00 89.69 108 CYS A N 1
ATOM 863 C CA . CYS A 1 108 ? -6.441 -8.758 -1.885 1.00 89.69 108 CYS A CA 1
ATOM 864 C C . CYS A 1 108 ? -7.009 -9.148 -3.260 1.00 89.69 108 CYS A C 1
ATOM 866 O O . CYS A 1 108 ? -6.251 -9.472 -4.177 1.00 89.69 108 CYS A O 1
ATOM 868 N N . GLU A 1 109 ? -8.324 -9.024 -3.433 1.00 89.12 109 GLU A N 1
ATOM 869 C CA . GLU A 1 109 ? -9.013 -9.252 -4.706 1.00 89.12 109 GLU A CA 1
ATOM 870 C C . GLU A 1 109 ? -8.914 -8.013 -5.621 1.00 89.12 109 GLU A C 1
ATOM 872 O O . GLU A 1 109 ? -9.409 -6.929 -5.298 1.00 89.12 109 GLU A O 1
ATOM 877 N N . ASP A 1 110 ? -8.266 -8.172 -6.781 1.00 86.94 110 ASP A N 1
ATOM 878 C CA . ASP A 1 110 ? -7.994 -7.105 -7.763 1.00 86.94 110 ASP A CA 1
ATOM 879 C C . ASP A 1 110 ? -7.370 -5.824 -7.145 1.00 86.94 110 ASP A C 1
ATOM 881 O O . ASP A 1 110 ? -7.987 -4.743 -7.111 1.00 86.94 110 ASP A O 1
ATOM 885 N N . PRO A 1 111 ? -6.137 -5.917 -6.605 1.00 88.19 111 PRO A N 1
ATOM 886 C CA . PRO A 1 111 ? -5.497 -4.795 -5.940 1.00 88.19 111 PRO A CA 1
ATOM 887 C C . PRO A 1 111 ? -5.009 -3.755 -6.955 1.00 88.19 111 PRO A C 1
ATOM 889 O O . PRO A 1 111 ? -4.050 -3.964 -7.697 1.00 88.19 111 PRO A O 1
ATOM 892 N N . LYS A 1 112 ? -5.598 -2.553 -6.914 1.00 88.38 112 LYS A N 1
ATOM 893 C CA . LYS A 1 112 ? -5.153 -1.403 -7.733 1.00 88.38 112 LYS A CA 1
ATOM 894 C C . LYS A 1 112 ? -3.878 -0.732 -7.210 1.00 88.38 112 LYS A C 1
ATOM 896 O O . LYS A 1 112 ? -3.349 0.181 -7.845 1.00 8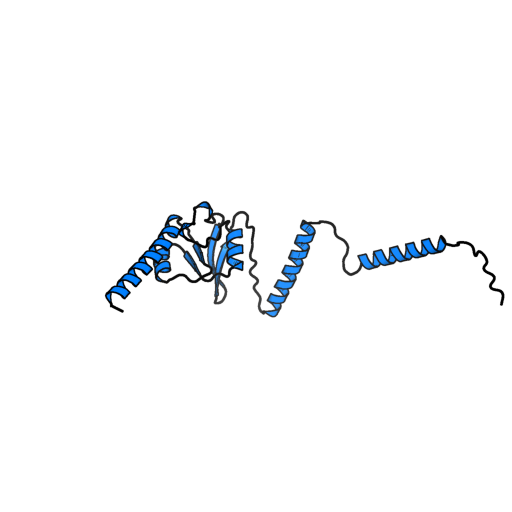8.38 112 LYS A O 1
ATOM 901 N N . ALA A 1 113 ? -3.417 -1.121 -6.027 1.00 89.38 113 ALA A N 1
ATOM 902 C CA . ALA A 1 113 ? -2.183 -0.651 -5.421 1.00 89.38 113 ALA A CA 1
ATOM 903 C C . ALA A 1 113 ? -1.488 -1.826 -4.732 1.00 89.38 113 ALA A C 1
ATOM 905 O O . ALA A 1 113 ? -2.130 -2.592 -4.021 1.00 89.38 113 ALA A O 1
ATOM 906 N N . CYS A 1 114 ? -0.178 -1.940 -4.939 1.00 90.31 114 CYS A N 1
ATOM 907 C CA . CYS A 1 114 ? 0.671 -2.955 -4.325 1.00 90.31 114 CYS A CA 1
ATOM 908 C C . CYS A 1 114 ? 1.882 -2.276 -3.679 1.00 90.31 114 CYS A C 1
ATOM 910 O O . CYS A 1 114 ? 2.336 -1.228 -4.148 1.00 90.31 114 CYS A O 1
ATOM 912 N N . THR A 1 115 ? 2.418 -2.892 -2.629 1.00 91.19 115 THR A N 1
ATOM 913 C CA . THR A 1 115 ? 3.615 -2.423 -1.923 1.00 91.19 115 THR A CA 1
ATOM 914 C C . THR A 1 115 ? 4.677 -3.512 -1.981 1.00 91.19 115 THR A C 1
ATOM 916 O O . THR A 1 115 ? 4.388 -4.670 -1.693 1.00 91.19 115 THR A O 1
ATOM 919 N N . ILE A 1 116 ? 5.908 -3.146 -2.340 1.00 91.88 116 ILE A N 1
ATOM 920 C CA . ILE A 1 116 ? 7.059 -4.054 -2.351 1.00 91.88 116 ILE A CA 1
ATOM 921 C C . ILE A 1 116 ? 7.948 -3.688 -1.163 1.00 91.88 116 ILE A C 1
ATOM 923 O O . ILE A 1 116 ? 8.425 -2.559 -1.071 1.00 91.88 116 ILE A O 1
ATOM 927 N N . LEU A 1 117 ? 8.165 -4.637 -0.251 1.00 91.81 117 LEU A N 1
ATOM 928 C CA . LEU A 1 117 ? 9.050 -4.453 0.898 1.00 91.81 117 LEU A CA 1
ATOM 929 C C . LEU A 1 117 ? 10.482 -4.853 0.524 1.00 91.81 117 LEU A C 1
ATOM 931 O O . LEU A 1 117 ? 10.790 -6.038 0.392 1.00 91.81 117 LEU A O 1
ATOM 935 N N . LEU A 1 118 ? 11.365 -3.865 0.379 1.00 92.38 118 LEU A N 1
ATOM 936 C CA . LEU A 1 118 ? 12.788 -4.094 0.132 1.00 92.38 118 LEU A CA 1
ATOM 937 C C . LEU A 1 118 ? 13.535 -4.311 1.452 1.00 92.38 118 LEU A C 1
ATOM 939 O O . LEU A 1 118 ? 13.372 -3.553 2.407 1.00 92.38 118 LEU A O 1
ATOM 943 N N . ARG A 1 119 ? 14.384 -5.341 1.499 1.00 91.00 119 ARG A N 1
ATOM 944 C CA . ARG A 1 119 ? 15.253 -5.649 2.644 1.00 91.00 119 ARG A CA 1
ATOM 945 C C . ARG A 1 119 ? 16.685 -5.809 2.157 1.00 91.00 119 ARG A C 1
ATOM 947 O O . ARG A 1 119 ? 16.923 -6.481 1.159 1.00 91.00 119 ARG A O 1
ATOM 954 N N . GLY A 1 120 ? 17.631 -5.199 2.860 1.00 89.75 120 GLY A N 1
ATOM 955 C CA . GLY A 1 120 ? 19.031 -5.157 2.452 1.00 89.75 120 GLY A CA 1
ATOM 956 C C . GLY A 1 120 ? 19.947 -4.822 3.622 1.00 89.75 120 GLY A C 1
ATOM 957 O O . GLY A 1 120 ? 19.496 -4.316 4.646 1.00 89.75 120 GLY A O 1
ATOM 958 N N . ALA A 1 121 ? 21.236 -5.130 3.469 1.00 89.56 121 ALA A N 1
ATOM 959 C CA . ALA A 1 121 ? 22.230 -4.988 4.534 1.00 89.56 121 ALA A CA 1
ATOM 960 C C . ALA A 1 121 ? 22.641 -3.529 4.809 1.00 89.56 121 ALA A C 1
ATOM 962 O O . ALA A 1 121 ? 23.031 -3.201 5.925 1.00 89.56 121 ALA A O 1
ATOM 963 N N . SER A 1 122 ? 22.561 -2.655 3.799 1.00 94.19 122 SER A N 1
ATOM 964 C CA . SER A 1 122 ? 22.905 -1.233 3.904 1.00 94.19 122 SER A CA 1
ATOM 965 C C . SER A 1 122 ? 21.850 -0.361 3.229 1.00 94.19 122 SER A C 1
ATOM 967 O O . SER A 1 122 ? 21.243 -0.762 2.232 1.00 94.19 122 SER A O 1
ATOM 969 N N . LYS A 1 123 ? 21.673 0.859 3.751 1.00 93.12 123 LYS A N 1
ATOM 970 C CA . LYS A 1 123 ? 20.780 1.879 3.182 1.00 93.12 123 LYS A CA 1
ATOM 971 C C . LYS A 1 123 ? 21.187 2.275 1.765 1.00 93.12 123 LYS A C 1
ATOM 973 O O . LYS A 1 123 ? 20.312 2.489 0.938 1.00 93.12 123 LYS A O 1
ATOM 978 N N . ASP A 1 124 ? 22.483 2.309 1.467 1.00 95.62 124 ASP A N 1
ATOM 979 C CA . ASP A 1 124 ? 22.963 2.682 0.131 1.00 95.62 124 ASP A CA 1
ATOM 980 C C . ASP A 1 124 ? 22.547 1.651 -0.920 1.00 95.62 124 ASP A C 1
ATOM 982 O O . ASP A 1 124 ? 22.060 2.010 -1.988 1.00 95.62 124 ASP A O 1
ATOM 986 N N . ILE A 1 125 ? 22.640 0.362 -0.574 1.00 95.44 125 ILE A N 1
ATOM 987 C CA . ILE A 1 125 ? 22.187 -0.736 -1.437 1.00 95.44 125 ILE A CA 1
ATOM 988 C C . ILE A 1 125 ? 20.669 -0.663 -1.625 1.00 95.44 125 ILE A C 1
ATOM 990 O O . ILE A 1 125 ? 20.182 -0.835 -2.736 1.00 95.44 125 ILE A O 1
ATOM 994 N N . LEU A 1 126 ? 19.914 -0.389 -0.556 1.00 95.31 126 LEU A N 1
ATOM 995 C CA . LEU A 1 126 ? 18.458 -0.256 -0.636 1.00 95.31 126 LEU A CA 1
ATOM 996 C C . LEU A 1 126 ? 18.029 0.897 -1.548 1.00 95.31 126 LEU A C 1
ATOM 998 O O . LEU A 1 126 ? 17.163 0.696 -2.393 1.00 95.31 126 LEU A O 1
ATOM 1002 N N . ASN A 1 127 ? 18.664 2.064 -1.418 1.00 95.50 127 ASN A N 1
ATOM 1003 C CA . ASN A 1 127 ? 18.385 3.226 -2.262 1.00 95.50 127 ASN A CA 1
ATOM 1004 C C . ASN A 1 127 ? 18.693 2.941 -3.740 1.00 95.50 127 ASN A C 1
ATOM 1006 O O . ASN A 1 127 ? 17.954 3.367 -4.624 1.00 95.50 127 ASN A O 1
ATOM 1010 N N . GLU A 1 128 ? 19.778 2.214 -4.012 1.00 95.56 128 GLU A N 1
ATOM 1011 C CA . GLU A 1 128 ? 20.153 1.825 -5.370 1.00 95.56 128 GLU A CA 1
ATOM 1012 C C . GLU A 1 128 ? 19.156 0.819 -5.964 1.00 95.56 128 GLU A C 1
ATOM 1014 O O . GLU A 1 128 ? 18.720 0.957 -7.106 1.00 95.56 128 GLU A O 1
ATOM 1019 N N . VAL A 1 129 ? 18.728 -0.172 -5.178 1.00 96.31 129 VAL A N 1
ATOM 1020 C CA . VAL A 1 129 ? 17.714 -1.150 -5.599 1.00 96.31 129 VAL A CA 1
ATOM 1021 C C . VAL A 1 129 ? 16.358 -0.484 -5.832 1.00 96.31 129 VAL A C 1
ATOM 1023 O O . VAL A 1 129 ? 15.694 -0.808 -6.814 1.00 96.31 129 VAL A O 1
ATOM 1026 N N . GLU A 1 130 ? 15.949 0.457 -4.979 1.00 95.56 130 GLU A N 1
ATOM 1027 C CA . GLU A 1 130 ? 14.713 1.226 -5.159 1.00 95.56 130 GLU A CA 1
ATOM 1028 C C . GLU A 1 130 ? 14.721 1.992 -6.488 1.00 95.56 130 GLU A C 1
ATOM 1030 O O . GLU A 1 130 ? 13.766 1.884 -7.259 1.00 95.56 130 GLU A O 1
ATOM 1035 N N . ARG A 1 131 ? 15.820 2.696 -6.798 1.00 96.00 131 ARG A N 1
ATOM 1036 C CA . ARG A 1 131 ? 15.984 3.419 -8.071 1.00 96.00 131 ARG A CA 1
ATOM 1037 C C . ARG A 1 131 ? 15.918 2.478 -9.270 1.00 96.00 131 ARG A C 1
ATOM 1039 O O . ARG A 1 131 ? 15.115 2.697 -10.172 1.00 96.00 131 ARG A O 1
ATOM 1046 N N . ASN A 1 132 ? 16.686 1.391 -9.234 1.00 96.69 132 ASN A N 1
ATOM 1047 C CA . ASN A 1 132 ? 16.714 0.403 -10.313 1.00 96.69 132 ASN A CA 1
ATOM 1048 C C . ASN A 1 132 ? 15.337 -0.237 -10.551 1.00 96.69 132 ASN A C 1
ATOM 1050 O O . ASN A 1 132 ? 14.927 -0.444 -11.695 1.00 96.69 132 ASN A O 1
ATOM 1054 N N . LEU A 1 133 ? 14.594 -0.527 -9.479 1.00 96.31 133 LEU A N 1
ATOM 1055 C CA . LEU A 1 133 ? 13.242 -1.069 -9.576 1.00 96.31 133 LEU A CA 1
ATOM 1056 C C . LEU A 1 133 ? 12.270 -0.046 -10.171 1.00 96.31 133 LEU A C 1
ATOM 1058 O O . LEU A 1 133 ? 11.437 -0.403 -11.005 1.00 96.31 133 LEU A O 1
ATOM 1062 N N . GLN A 1 134 ? 12.375 1.219 -9.768 1.00 95.50 134 GLN A N 1
ATOM 1063 C CA . GLN A 1 134 ? 11.539 2.292 -10.295 1.00 95.50 134 GLN A CA 1
ATOM 1064 C C . GLN A 1 134 ? 11.762 2.497 -11.800 1.00 95.50 134 GLN A C 1
ATOM 1066 O O . GLN A 1 134 ? 10.785 2.614 -12.546 1.00 95.50 134 GLN A O 1
ATOM 1071 N N . ASP A 1 135 ? 13.014 2.461 -12.257 1.00 96.00 135 ASP A N 1
ATOM 1072 C CA . ASP A 1 135 ? 13.360 2.563 -13.677 1.00 96.00 135 ASP A CA 1
ATOM 1073 C C . ASP A 1 135 ? 12.836 1.360 -14.471 1.00 96.00 135 ASP A C 1
ATOM 1075 O O . ASP A 1 135 ? 12.182 1.526 -15.505 1.00 96.00 135 ASP A O 1
ATOM 1079 N N . ALA A 1 136 ? 13.030 0.142 -13.956 1.00 95.94 136 ALA A N 1
ATOM 1080 C CA . ALA A 1 136 ? 12.519 -1.074 -14.584 1.00 95.94 136 ALA A CA 1
ATOM 1081 C C . ALA A 1 136 ? 10.986 -1.052 -14.724 1.00 95.94 136 ALA A C 1
ATOM 1083 O O . ALA A 1 136 ? 10.450 -1.375 -15.787 1.00 95.94 136 ALA A O 1
ATOM 1084 N N . MET A 1 137 ? 10.272 -0.616 -13.683 1.00 94.81 137 MET A N 1
ATOM 1085 C CA . MET A 1 137 ? 8.812 -0.484 -13.704 1.00 94.81 137 MET A CA 1
ATOM 1086 C C . MET A 1 137 ? 8.346 0.596 -14.685 1.00 94.81 137 MET A C 1
ATOM 1088 O O . MET A 1 137 ? 7.336 0.413 -15.367 1.00 94.81 137 MET A O 1
ATOM 1092 N N . ALA A 1 138 ? 9.076 1.710 -14.797 1.00 94.19 138 ALA A N 1
ATOM 1093 C CA . ALA A 1 138 ? 8.767 2.760 -15.761 1.00 94.19 138 ALA A CA 1
ATOM 1094 C C . ALA A 1 138 ? 8.902 2.258 -17.207 1.00 94.19 138 ALA A C 1
ATOM 1096 O O . ALA A 1 138 ? 8.011 2.505 -18.023 1.00 94.19 138 ALA A O 1
ATOM 1097 N N . VAL A 1 139 ? 9.965 1.505 -17.509 1.00 94.50 139 VAL A N 1
ATOM 1098 C CA . VAL A 1 139 ? 10.162 0.877 -18.823 1.00 94.50 139 VAL A CA 1
ATOM 1099 C C . VAL A 1 139 ? 9.074 -0.159 -19.098 1.00 94.50 139 VAL A C 1
ATOM 1101 O O . VAL A 1 139 ? 8.430 -0.091 -20.142 1.00 94.50 139 VAL A O 1
ATOM 1104 N N . ALA A 1 140 ? 8.803 -1.069 -18.158 1.00 95.00 140 ALA A N 1
ATOM 1105 C CA . ALA A 1 140 ? 7.768 -2.092 -18.312 1.00 95.00 140 ALA A CA 1
ATOM 1106 C C . ALA A 1 140 ? 6.382 -1.479 -18.574 1.00 95.00 140 ALA A C 1
ATOM 1108 O O . ALA A 1 140 ? 5.666 -1.916 -19.476 1.00 95.00 140 ALA A O 1
ATOM 1109 N N . ARG A 1 141 ? 6.032 -0.411 -17.844 1.00 94.19 141 ARG A N 1
ATOM 1110 C CA . ARG A 1 141 ? 4.797 0.349 -18.067 1.00 94.19 141 ARG A CA 1
ATOM 1111 C C . ARG A 1 141 ? 4.744 0.937 -19.475 1.00 94.19 141 ARG A C 1
ATOM 1113 O O . ARG A 1 141 ? 3.710 0.837 -20.127 1.00 94.19 141 ARG A O 1
ATOM 1120 N N . ASN A 1 142 ? 5.830 1.551 -19.941 1.00 94.06 142 ASN A N 1
ATOM 1121 C CA . ASN A 1 142 ? 5.870 2.149 -21.275 1.00 94.06 142 ASN A CA 1
ATOM 1122 C C . ASN A 1 142 ? 5.698 1.085 -22.367 1.00 94.06 142 ASN A C 1
ATOM 1124 O O . ASN A 1 142 ? 4.921 1.304 -23.285 1.00 94.06 142 ASN A O 1
ATOM 1128 N N . VAL A 1 143 ? 6.338 -0.080 -22.225 1.00 95.00 143 VAL A N 1
ATOM 1129 C CA . VAL A 1 143 ? 6.204 -1.201 -23.172 1.00 95.00 143 VAL A CA 1
ATOM 1130 C C . VAL A 1 143 ? 4.790 -1.783 -23.180 1.00 95.00 143 VAL A C 1
ATOM 1132 O O . VAL A 1 143 ? 4.285 -2.143 -24.240 1.00 95.00 143 VAL A O 1
ATOM 1135 N N . MET A 1 144 ? 4.128 -1.856 -22.019 1.00 94.88 144 MET A N 1
ATOM 1136 C CA . MET A 1 144 ? 2.724 -2.275 -21.950 1.00 94.88 144 MET A CA 1
ATOM 1137 C C . MET A 1 144 ? 1.772 -1.292 -22.642 1.00 94.88 144 MET A C 1
ATOM 1139 O O . MET A 1 144 ? 0.777 -1.727 -23.215 1.00 94.88 144 MET A O 1
ATOM 1143 N N . LEU A 1 145 ? 2.052 0.014 -22.581 1.00 94.44 145 LEU A N 1
ATOM 1144 C CA . LEU A 1 145 ? 1.227 1.044 -23.221 1.00 94.44 145 LEU A CA 1
ATOM 1145 C C . LEU A 1 145 ? 1.507 1.162 -24.725 1.00 94.44 145 LEU A C 1
ATOM 1147 O O . LEU A 1 145 ? 0.571 1.259 -25.515 1.00 94.44 145 LEU A O 1
ATOM 1151 N N . GLU A 1 146 ? 2.780 1.147 -25.125 1.00 94.81 146 GLU A N 1
ATOM 1152 C CA . GLU A 1 146 ? 3.211 1.191 -26.519 1.00 94.81 146 GLU A CA 1
ATOM 1153 C C . GLU A 1 146 ? 4.304 0.134 -26.780 1.00 94.81 146 GLU A C 1
ATOM 1155 O O . GLU A 1 146 ? 5.459 0.317 -26.393 1.00 94.81 146 GLU A O 1
ATOM 1160 N N . PRO A 1 147 ? 3.990 -0.963 -27.494 1.00 92.50 147 PRO A N 1
ATOM 1161 C CA . PRO A 1 147 ? 4.914 -2.085 -27.679 1.00 92.50 147 PRO A CA 1
ATOM 1162 C C . PRO A 1 147 ? 5.980 -1.840 -28.764 1.00 92.50 147 PRO A C 1
ATOM 1164 O O . PRO A 1 147 ? 6.582 -2.784 -29.277 1.00 92.50 147 PRO A O 1
ATOM 1167 N N . ARG A 1 148 ? 6.212 -0.586 -29.172 1.00 93.94 148 ARG A N 1
ATOM 1168 C CA . ARG A 1 148 ? 7.205 -0.236 -30.196 1.00 93.94 148 ARG A CA 1
ATOM 1169 C C . ARG A 1 148 ? 8.551 0.020 -29.536 1.00 93.94 148 ARG A C 1
ATOM 1171 O O . ARG A 1 148 ? 8.684 0.904 -28.698 1.00 93.94 148 ARG A O 1
ATOM 1178 N N . LEU A 1 149 ? 9.556 -0.741 -29.953 1.00 92.88 149 LEU A N 1
ATOM 1179 C CA . LEU A 1 149 ? 10.902 -0.689 -29.395 1.00 92.88 149 LEU A CA 1
ATOM 1180 C C . LEU A 1 149 ? 11.924 -0.386 -30.484 1.00 92.88 149 LEU A C 1
ATOM 1182 O O . LEU A 1 149 ? 11.792 -0.819 -31.629 1.00 92.88 149 LEU A O 1
ATOM 1186 N N . VAL A 1 150 ? 12.965 0.337 -30.096 1.00 93.62 150 VAL A N 1
ATOM 1187 C CA . VAL A 1 150 ? 14.141 0.621 -30.917 1.00 93.62 150 VAL A CA 1
ATOM 1188 C C . VAL A 1 150 ? 15.399 0.305 -30.104 1.00 93.62 150 VAL A C 1
ATOM 1190 O O . VAL A 1 150 ? 15.348 0.356 -28.872 1.00 93.62 150 VAL A O 1
ATOM 1193 N N . PRO A 1 151 ? 16.523 -0.059 -30.745 1.00 93.56 151 PRO A N 1
ATOM 1194 C CA . PRO A 1 151 ? 17.753 -0.345 -30.016 1.00 93.56 151 PRO A CA 1
ATOM 1195 C C . PRO A 1 151 ? 18.276 0.919 -29.319 1.00 93.56 151 PRO A C 1
ATOM 1197 O O . PRO A 1 151 ? 18.383 1.977 -29.931 1.00 93.56 151 PRO A O 1
ATOM 1200 N N . GLY A 1 152 ? 18.594 0.811 -28.029 1.00 92.25 152 GLY A N 1
ATOM 1201 C CA . GLY A 1 152 ? 19.161 1.914 -27.252 1.00 92.25 152 GLY A CA 1
ATOM 1202 C C . GLY A 1 152 ? 20.663 2.112 -27.487 1.00 92.25 152 GLY A C 1
ATOM 1203 O O . GLY A 1 152 ? 21.233 1.647 -28.473 1.00 92.25 152 GLY A O 1
ATOM 1204 N N . GLY A 1 153 ? 21.323 2.794 -26.548 1.00 92.56 153 GLY A N 1
ATOM 1205 C CA . GLY A 1 153 ? 22.785 2.928 -26.535 1.00 92.56 153 GLY A CA 1
ATOM 1206 C C . GLY A 1 153 ? 23.368 3.743 -27.695 1.00 92.56 153 GLY A C 1
ATOM 1207 O O . GLY A 1 153 ? 24.505 3.503 -28.085 1.00 92.56 153 GLY A O 1
ATOM 1208 N N . GLY A 1 154 ? 22.601 4.672 -28.275 1.00 94.31 154 GLY A N 1
ATOM 1209 C CA . GLY A 1 154 ? 23.051 5.487 -29.408 1.00 94.31 154 GLY A CA 1
ATOM 1210 C C . GLY A 1 154 ? 22.865 4.831 -30.784 1.00 94.31 154 GLY A C 1
ATOM 1211 O O . GLY A 1 154 ? 23.199 5.439 -31.801 1.00 94.31 154 GLY A O 1
ATOM 1212 N N . ALA A 1 155 ? 22.368 3.588 -30.856 1.00 96.38 155 ALA A N 1
ATOM 1213 C CA . ALA A 1 155 ? 22.277 2.844 -32.114 1.00 96.38 155 ALA A CA 1
ATOM 1214 C C . ALA A 1 155 ? 21.305 3.489 -33.118 1.00 96.38 155 ALA A C 1
ATOM 1216 O O . ALA A 1 155 ? 21.588 3.539 -34.318 1.00 96.38 155 ALA A O 1
ATOM 1217 N N . VAL A 1 156 ? 20.174 4.010 -32.636 1.00 95.75 156 VAL A N 1
ATOM 1218 C CA . VAL A 1 156 ? 19.182 4.703 -33.472 1.00 95.75 156 VAL A CA 1
ATOM 1219 C C . VAL A 1 156 ? 19.754 6.007 -34.005 1.00 95.75 156 VAL A C 1
ATOM 1221 O O . VAL A 1 156 ? 19.625 6.299 -35.190 1.00 95.75 156 VAL A O 1
ATOM 1224 N N . GLU A 1 157 ? 20.434 6.765 -33.156 1.00 96.25 157 GLU A N 1
ATOM 1225 C CA . GLU A 1 157 ? 21.074 8.029 -33.490 1.00 96.25 157 GLU A CA 1
ATOM 1226 C C . GLU A 1 157 ? 22.154 7.823 -34.558 1.00 96.25 157 GLU A C 1
ATOM 1228 O O . GLU A 1 157 ? 22.209 8.573 -35.535 1.00 96.25 157 GLU A O 1
ATOM 1233 N N . MET A 1 158 ? 22.955 6.757 -34.437 1.00 96.25 158 MET A N 1
ATOM 1234 C CA . MET A 1 158 ? 23.944 6.375 -35.449 1.00 96.25 158 MET A CA 1
ATOM 1235 C C . MET A 1 158 ? 23.289 5.964 -36.772 1.00 96.25 158 MET A C 1
ATOM 1237 O O . MET A 1 158 ? 23.724 6.417 -37.833 1.00 96.25 158 MET A O 1
ATOM 1241 N N . AL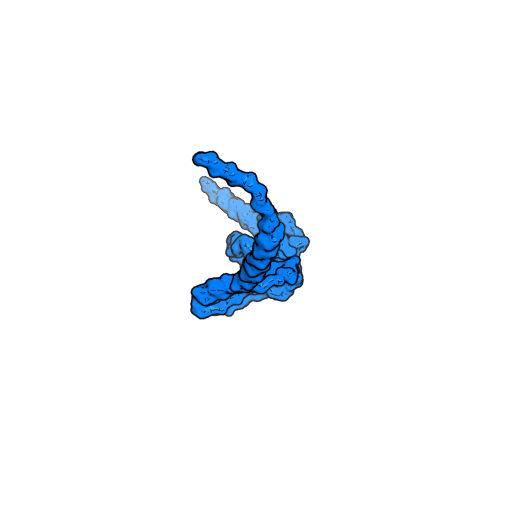A A 1 159 ? 22.233 5.145 -36.733 1.00 96.38 159 ALA A N 1
ATOM 1242 C CA . ALA A 1 159 ? 21.519 4.716 -37.934 1.00 96.38 159 ALA A CA 1
ATOM 1243 C C . ALA A 1 159 ? 20.867 5.902 -38.668 1.00 96.38 159 ALA A C 1
ATOM 1245 O O . ALA A 1 159 ? 20.991 6.027 -39.889 1.00 96.38 159 ALA A O 1
ATOM 1246 N N . VAL A 1 160 ? 20.227 6.814 -37.928 1.00 95.94 160 VAL A N 1
ATOM 1247 C CA . VAL A 1 160 ? 19.626 8.037 -38.476 1.00 95.94 160 VAL A CA 1
ATOM 1248 C C . VAL A 1 160 ? 20.703 8.966 -39.039 1.00 95.94 160 VAL A C 1
ATOM 1250 O O . VAL A 1 160 ? 20.552 9.455 -40.158 1.00 95.94 160 VAL A O 1
ATOM 1253 N N . GLY A 1 161 ? 21.814 9.168 -38.326 1.00 96.69 161 GLY A N 1
ATOM 1254 C CA . GLY A 1 161 ? 22.934 9.993 -38.789 1.00 96.69 161 GLY A CA 1
ATOM 1255 C C . GLY A 1 161 ? 23.576 9.464 -40.074 1.00 96.69 161 GLY A C 1
ATOM 1256 O O . GLY A 1 161 ? 23.819 10.228 -41.014 1.00 96.69 161 GLY A O 1
ATOM 1257 N N . HIS A 1 162 ? 23.787 8.148 -40.157 1.00 95.69 162 HIS A N 1
ATOM 1258 C CA . HIS A 1 162 ? 24.273 7.495 -41.370 1.00 95.69 162 HIS A CA 1
ATOM 1259 C C . HIS A 1 162 ? 23.303 7.698 -42.542 1.00 95.69 162 HIS A C 1
ATOM 1261 O O . HIS A 1 162 ? 23.708 8.153 -43.613 1.00 95.69 162 HIS A O 1
ATOM 1267 N N . HIS A 1 163 ? 22.008 7.457 -42.324 1.00 95.19 163 HIS A N 1
ATOM 1268 C CA . HIS A 1 163 ? 20.981 7.611 -43.357 1.00 95.19 163 HIS A CA 1
ATOM 1269 C C . HIS A 1 163 ? 20.846 9.051 -43.869 1.00 95.19 163 HIS A C 1
ATOM 1271 O O . HIS A 1 163 ? 20.713 9.280 -45.072 1.00 95.19 163 HIS A O 1
ATOM 1277 N N . LEU A 1 164 ? 20.911 10.043 -42.974 1.00 95.06 164 LEU A N 1
ATOM 1278 C CA . LEU A 1 164 ? 20.900 11.462 -43.346 1.00 95.06 164 LEU A CA 1
ATOM 1279 C C . LEU A 1 164 ? 22.132 11.841 -44.172 1.00 95.06 164 LEU A C 1
ATOM 1281 O O . LEU A 1 164 ? 22.006 12.567 -45.157 1.00 95.06 164 LEU A O 1
ATOM 1285 N N . THR A 1 165 ? 23.304 11.315 -43.811 1.00 94.62 165 THR A N 1
ATOM 1286 C CA . THR A 1 165 ? 24.556 11.562 -44.539 1.00 94.62 165 THR A CA 1
ATOM 1287 C C . THR A 1 165 ? 24.499 10.996 -45.959 1.00 94.62 165 THR A C 1
ATOM 1289 O O . THR A 1 165 ? 24.883 11.671 -46.915 1.00 94.62 165 THR A O 1
ATOM 1292 N N . GLU A 1 166 ? 23.970 9.784 -46.128 1.00 93.50 166 GLU A N 1
ATOM 1293 C CA . GLU A 1 166 ? 23.787 9.172 -47.448 1.00 93.50 166 GLU A CA 1
ATOM 1294 C C . GLU A 1 166 ? 22.779 9.946 -48.309 1.00 93.50 166 GLU A C 1
ATOM 1296 O O . GLU A 1 166 ? 23.048 10.243 -49.477 1.00 93.50 166 GLU A O 1
ATOM 1301 N N . LYS A 1 167 ? 21.653 10.377 -47.725 1.00 91.94 167 LYS A N 1
ATOM 1302 C CA . LYS A 1 167 ? 20.688 11.242 -48.422 1.00 91.94 167 LYS A CA 1
ATOM 1303 C C . LYS A 1 167 ? 21.287 12.589 -48.820 1.00 91.94 167 LYS A C 1
ATOM 1305 O O . LYS A 1 167 ? 21.034 13.052 -49.931 1.00 91.94 167 LYS A O 1
ATOM 1310 N N . ALA A 1 168 ? 22.097 13.204 -47.960 1.00 93.06 168 ALA A N 1
ATOM 1311 C CA . ALA A 1 168 ? 22.772 14.459 -48.274 1.00 93.06 168 ALA A CA 1
ATOM 1312 C C . ALA A 1 168 ? 23.695 14.307 -49.495 1.00 93.06 168 ALA A C 1
ATOM 1314 O O . ALA A 1 168 ? 23.618 15.111 -50.423 1.00 93.06 168 ALA A O 1
ATOM 1315 N N . LYS A 1 169 ? 24.488 13.227 -49.563 1.00 90.62 169 LYS A N 1
ATOM 1316 C CA . LYS A 1 169 ? 25.332 12.921 -50.735 1.00 90.62 169 LYS A CA 1
ATOM 1317 C C . LYS A 1 169 ? 24.514 12.744 -52.019 1.00 90.62 169 LYS A C 1
ATOM 1319 O O . LYS A 1 169 ? 24.939 13.203 -53.080 1.00 90.62 169 LYS A O 1
ATOM 1324 N N . ALA A 1 170 ? 23.354 12.089 -51.942 1.00 84.94 170 ALA A N 1
ATOM 1325 C CA . ALA A 1 170 ? 22.470 11.897 -53.092 1.00 84.94 170 ALA A CA 1
ATOM 1326 C C . ALA A 1 170 ? 21.893 13.227 -53.616 1.00 84.94 170 ALA A C 1
ATOM 1328 O O . ALA A 1 170 ? 21.832 13.437 -54.827 1.00 84.94 170 ALA A O 1
ATOM 1329 N N . ILE A 1 171 ? 21.541 14.156 -52.721 1.00 83.06 171 ILE A N 1
ATOM 1330 C CA . ILE A 1 171 ? 21.040 15.491 -53.086 1.00 83.06 171 ILE A CA 1
ATOM 1331 C C . ILE A 1 171 ? 22.143 16.338 -53.738 1.00 83.06 171 ILE A C 1
ATOM 1333 O O . ILE A 1 171 ? 21.879 17.018 -54.729 1.00 83.06 171 ILE A O 1
ATOM 1337 N N . THR A 1 172 ? 23.387 16.257 -53.254 1.00 63.66 172 THR A N 1
ATOM 1338 C CA . THR A 1 172 ? 24.525 16.969 -53.864 1.00 63.66 172 THR A CA 1
ATOM 1339 C C . THR A 1 172 ? 24.805 16.491 -55.292 1.00 63.66 172 THR A C 1
ATOM 1341 O O . THR A 1 172 ? 25.118 17.305 -56.154 1.00 63.66 172 THR A O 1
ATOM 1344 N N . LYS A 1 173 ? 24.603 15.200 -55.597 1.00 54.97 173 LYS A N 1
ATOM 1345 C CA . LYS A 1 173 ? 24.695 14.686 -56.978 1.00 54.97 173 LYS A CA 1
ATOM 1346 C C . LYS A 1 173 ? 23.543 15.152 -57.884 1.00 54.97 173 LYS A C 1
ATOM 1348 O O . LYS A 1 173 ? 23.726 15.223 -59.093 1.00 54.97 173 LYS A O 1
ATOM 1353 N N . GLY A 1 174 ? 22.381 15.488 -57.315 1.00 48.59 174 GLY A N 1
ATOM 1354 C CA . GLY A 1 174 ? 21.207 16.005 -58.036 1.00 48.59 174 GLY A CA 1
ATOM 1355 C C . GLY A 1 174 ? 21.207 17.521 -58.276 1.00 48.59 174 GLY A C 1
ATOM 1356 O O . GLY A 1 174 ? 20.361 18.013 -59.016 1.00 48.59 174 GLY A O 1
ATOM 1357 N N . LYS A 1 175 ? 22.155 18.263 -57.687 1.00 42.88 175 LYS A N 1
ATOM 1358 C CA . LYS A 1 175 ? 22.404 19.687 -57.964 1.00 42.88 175 LYS A CA 1
ATOM 1359 C C . LYS A 1 175 ? 23.763 19.892 -58.636 1.00 42.88 175 LYS A C 1
ATOM 1361 O O . LYS A 1 175 ? 24.547 20.739 -58.229 1.00 42.88 175 LYS A O 1
ATOM 1366 N N . ALA A 1 176 ? 23.993 19.191 -59.742 1.00 41.19 176 ALA A N 1
ATOM 1367 C CA . ALA A 1 176 ? 24.721 19.795 -60.855 1.00 41.19 176 ALA A CA 1
ATOM 1368 C C . ALA A 1 176 ? 23.759 20.752 -61.592 1.00 41.19 176 ALA A C 1
ATOM 1370 O O . ALA A 1 176 ? 23.411 20.551 -62.752 1.00 41.19 176 ALA A O 1
ATOM 1371 N N . CYS A 1 177 ? 23.252 21.766 -60.884 1.00 40.91 177 CYS A N 1
ATOM 1372 C CA . CYS A 1 177 ? 22.581 22.890 -61.521 1.00 40.91 177 CYS A CA 1
ATOM 1373 C C . CYS A 1 177 ? 23.685 23.802 -62.046 1.00 40.91 177 CYS A C 1
ATOM 1375 O O . CYS A 1 177 ? 24.234 24.600 -61.295 1.00 40.91 177 CYS A O 1
ATOM 1377 N N . VAL A 1 178 ? 24.037 23.553 -63.307 1.00 44.91 178 VAL A N 1
ATOM 1378 C CA . VAL A 1 178 ? 24.500 24.495 -64.332 1.00 44.91 178 VAL A CA 1
ATOM 1379 C C . VAL A 1 178 ? 25.003 25.829 -63.773 1.00 44.91 178 VAL A C 1
ATOM 1381 O O . VAL A 1 178 ? 24.211 26.670 -63.347 1.00 44.91 178 VAL A O 1
ATOM 1384 N N . GLU A 1 179 ? 26.319 26.040 -63.845 1.00 40.34 179 GLU A N 1
ATOM 1385 C CA . GLU A 1 179 ? 26.916 27.374 -63.819 1.00 40.34 179 GLU A CA 1
ATOM 1386 C C . GLU A 1 179 ? 26.231 28.225 -64.902 1.00 40.34 179 GLU A C 1
ATOM 1388 O O . GLU A 1 179 ? 26.503 28.104 -66.096 1.00 40.34 179 GLU A O 1
ATOM 1393 N N . HIS A 1 180 ? 25.270 29.054 -64.504 1.00 40.19 180 HIS A N 1
ATOM 1394 C CA . HIS A 1 180 ? 24.847 30.187 -65.310 1.00 40.19 180 HIS A CA 1
ATOM 1395 C C . HIS A 1 180 ? 25.704 31.367 -64.901 1.00 40.19 180 HIS A C 1
ATOM 1397 O O . HIS A 1 180 ? 25.690 31.800 -63.748 1.00 40.19 180 HIS A O 1
ATOM 1403 N N . GLY A 1 181 ? 26.505 31.793 -65.876 1.00 40.88 181 GLY A N 1
ATOM 1404 C CA . GLY A 1 181 ? 27.551 32.777 -65.729 1.00 40.88 181 GLY A CA 1
ATOM 1405 C C . GLY A 1 181 ? 27.069 34.033 -65.027 1.00 40.88 181 GLY A C 1
ATOM 1406 O O . GLY A 1 181 ? 26.105 34.672 -65.435 1.00 40.88 181 GLY A O 1
ATOM 1407 N N . TRP A 1 182 ? 27.818 34.400 -64.000 1.00 33.53 182 TRP A N 1
ATOM 1408 C CA . TRP A 1 182 ? 27.969 35.782 -63.598 1.00 33.53 182 TRP A CA 1
ATOM 1409 C C . TRP A 1 182 ? 29.449 36.105 -63.763 1.00 33.53 182 TRP A C 1
ATOM 1411 O O . TR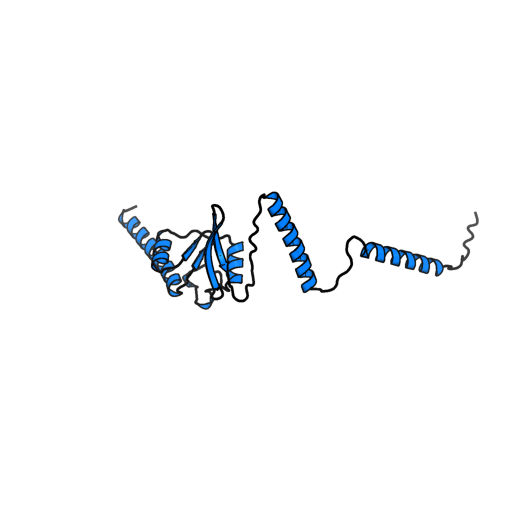P A 1 182 ? 30.266 35.834 -62.886 1.00 33.53 182 TRP A O 1
ATOM 1421 N N . GLN A 1 183 ? 29.789 36.623 -64.949 1.00 34.69 183 GLN A N 1
ATOM 1422 C CA . GLN A 1 183 ? 30.956 37.483 -65.108 1.00 34.69 183 GLN A CA 1
ATOM 1423 C C . GLN A 1 183 ? 30.783 38.639 -64.125 1.00 34.69 183 GLN A C 1
ATOM 1425 O O . GLN A 1 183 ? 29.799 39.373 -64.200 1.00 34.69 183 GLN A O 1
ATOM 1430 N N . VAL A 1 184 ? 31.735 38.795 -63.215 1.00 36.34 184 VAL A N 1
ATOM 1431 C CA . VAL A 1 184 ? 31.957 40.073 -62.547 1.00 36.34 184 VAL A CA 1
ATOM 1432 C C . VAL A 1 184 ? 33.226 40.625 -63.182 1.00 36.34 184 VAL A C 1
ATOM 1434 O O . VAL A 1 184 ? 34.331 40.184 -62.873 1.00 36.34 184 VAL A O 1
ATOM 1437 N N . GLU A 1 185 ? 33.039 41.484 -64.185 1.00 32.62 185 GLU A N 1
ATOM 1438 C CA . GLU A 1 185 ? 34.084 42.381 -64.669 1.00 32.62 185 GLU A CA 1
ATOM 1439 C C . GLU A 1 185 ? 34.290 43.508 -63.647 1.00 32.62 185 GLU A C 1
ATOM 1441 O O . GLU A 1 185 ? 33.317 44.111 -63.196 1.00 32.62 185 GLU A O 1
ATOM 1446 N N . HIS A 1 186 ? 35.578 43.770 -63.389 1.00 35.34 186 HIS A N 1
ATOM 1447 C CA . HIS A 1 186 ? 36.211 44.854 -62.620 1.00 35.34 186 HIS A CA 1
ATOM 1448 C C . HIS A 1 186 ? 36.080 44.858 -61.091 1.00 35.34 186 HIS A C 1
ATOM 1450 O O . HIS A 1 186 ? 34.979 45.076 -60.546 1.00 35.34 186 HIS A O 1
#

Secondary structure (DSSP, 8-state):
--HHHHHHHHHHHHHHHHHHHHHHHHT--SEEE-SS---HHHHHHHHHTT-EEE-S--HHHHHHHHHHHT----S-STT--GGGS-----EEEEEEETTEEEEEEES-SS-S--------SSHHHHHHHHHHHHHHHHHHHHHHH------TTTHHHHHHHHHHHHHHHHHHHH------------

Radius of gyration: 32.62 Å; chains: 1; bounding box: 59×57×105 Å

InterPro domains:
  IPR002423 Chaperonin Cpn60/GroEL/TCP-1 family [PF00118] (3-172)
  IPR017998 T-complex protein 1 [PR00304] (115-137)
  IPR017998 T-complex protein 1 [PR00304] (149-161)
  IPR017998 T-complex protein 1 [PTHR11353] (3-175)
  IPR027409 GroEL-like apical domain superfamily [G3DSA:3.50.7.10] (1-115)
  IPR027409 GroEL-like apical domain superfamily [SSF52029] (4-120)
  IPR027413 GroEL-like equatorial domain superfamily [G3DSA:1.10.560.10] (116-181)
  IPR027413 GroEL-like equatorial domain superfamily [SSF48592] (124-173)

Organism: Ornithodoros moubata (NCBI:txid6938)

Foldseek 3Di:
DDPVVVVVVVVVVLVVLVVLLVLVLVLPAQEAEELADDDPSSVVSCVVSNHHYHHNDHPVVVVQVCQQQVAADDPGSVPDDNNRHRPQFDDWDWDDDPNDIDIDGDNGDPRPHDDDDDDDDDPVVVVVVVVVVVVVVVVVVVCVVPVDDDDDPCPVVVVVVVVVVVVVVVVVVVPPPDDPDDDDDD

Sequence (186 aa):
MREEDFSKILEIEEQYVQQMCSDIIKLKPDVVITEKGISDLAQHYLMKANISCVRRVRKTDNNRIARACGATIANRTDELKEEDVGTRAGLFEIQKIGDEYFCFITECEDPKACTILLRGASKDILNEVERNLQDAMAVARNVMLEPRLVPGGGAVEMAVGHHLTEKAKAITKGKACVEHGWQVEH

pLDDT: mean 87.43, std 14.31, range [32.62, 96.69]